Protein AF-A0A3B3I1R1-F1 (afdb_monomer_lite)

pLDDT: mean 82.97, std 21.77, range [30.5, 98.5]

Radius of gyration: 25.82 Å; chains: 1; bounding box: 56×44×79 Å

Foldseek 3Di:
DDDDDFDWDWDADPDFGWTWTWGQDDPVFRWTFTWTDHPPDGAGEGEGQGEEDEEEAHEYEYEEEYEYEYEEHYEYEYEYEYEYEYEYAYEYEYHEAYEYEYHEHYEYHYEEHEEYEYEYHYEYEYEEHYEYHYEEHEEYHYEYAYEYAYHEHYEYHYEEHEEYHYAYHYEYAYHYAYEYHHHEHEEYAAHEAYEYHHAYAYEYHHAYAEEYHHAEHYEYEAHEHEEYEAHYAEEYEAHYEEEYEAAEEYEYEYEYHYHYHYPYPYHYHYHD

Sequence (272 aa):
TNQRDFFSLIQQTHKENILFLCQRASVENKIFFSSTVLPGKLMLRHMCISGQSTQRGGLSVDEGEGVSVDEGEGVSVDEGEGVSVDEGEGLSVDEGEGVSVDEGEGVSVDEGEGVSVDEGEGVSVDEGEGVSVDEGEGVSVDEGEGVSVDEGEGVSVDEGEGVSVDEGEGVSVDEGEGVSVDEGEGVSVDEGEGVSVDEGEGVSVDEGEGVSVDEGEGVSVDEGEGVSVDEGEGVSVDEGEGVSVDEGEGVSVDEGEGVSVDEGEGSLVVCG

Structure (mmCIF, N/CA/C/O backbone):
data_AF-A0A3B3I1R1-F1
#
_entry.id   AF-A0A3B3I1R1-F1
#
loop_
_atom_site.group_PDB
_atom_site.id
_atom_site.type_symbol
_atom_site.label_atom_id
_atom_site.label_alt_id
_atom_site.label_comp_id
_atom_site.label_asym_id
_atom_site.label_entity_id
_atom_site.label_seq_id
_atom_site.pdbx_PDB_ins_code
_atom_site.Cartn_x
_atom_site.Cartn_y
_atom_site.Cartn_z
_atom_site.occupancy
_atom_site.B_iso_or_equiv
_atom_site.auth_seq_id
_atom_site.auth_comp_id
_atom_site.auth_asym_id
_atom_site.auth_atom_id
_atom_site.pdbx_PDB_model_num
ATOM 1 N N . THR A 1 1 ? -25.323 -23.683 44.760 1.00 30.50 1 THR A N 1
ATOM 2 C CA . THR A 1 1 ? -26.751 -23.754 44.373 1.00 30.50 1 THR A CA 1
ATOM 3 C C . THR A 1 1 ? -27.423 -22.415 44.629 1.00 30.50 1 THR A C 1
ATOM 5 O O . THR A 1 1 ? -27.696 -22.113 45.779 1.00 30.50 1 THR A O 1
ATOM 8 N N . ASN A 1 2 ? -27.646 -21.655 43.551 1.00 33.69 2 ASN A N 1
ATOM 9 C CA . ASN A 1 2 ? -28.531 -20.491 43.364 1.00 33.69 2 ASN A CA 1
ATOM 10 C C . ASN A 1 2 ? -28.528 -19.301 44.350 1.00 33.69 2 ASN A C 1
ATOM 12 O O . ASN A 1 2 ? -29.103 -19.377 45.428 1.00 33.69 2 ASN A O 1
ATOM 16 N N . GLN A 1 3 ? -28.007 -18.185 43.813 1.00 39.66 3 GLN A N 1
ATOM 17 C CA . GLN A 1 3 ? -28.610 -16.850 43.632 1.00 39.66 3 GLN A CA 1
ATOM 18 C C . GLN A 1 3 ? -29.201 -16.049 44.813 1.00 39.66 3 GLN A C 1
ATOM 20 O O . GLN A 1 3 ? -30.105 -16.501 45.510 1.00 39.66 3 GLN A O 1
ATOM 25 N N . ARG A 1 4 ? -28.836 -14.753 44.762 1.00 39.56 4 ARG A N 1
ATOM 26 C CA . ARG A 1 4 ? -29.369 -13.538 45.415 1.00 39.56 4 ARG A CA 1
ATOM 27 C C . ARG A 1 4 ? -28.716 -13.170 46.741 1.00 39.56 4 ARG A C 1
ATOM 29 O O . ARG A 1 4 ? -28.988 -13.806 47.743 1.00 39.56 4 ARG A O 1
ATOM 36 N N . ASP A 1 5 ? -27.933 -12.089 46.709 1.00 33.16 5 ASP A N 1
ATOM 37 C CA . ASP A 1 5 ? -28.167 -10.908 47.550 1.00 33.16 5 ASP A CA 1
ATOM 38 C C . ASP A 1 5 ? -27.409 -9.687 46.981 1.00 33.16 5 ASP A C 1
ATOM 40 O O . ASP A 1 5 ? -26.185 -9.677 46.899 1.00 33.16 5 ASP A O 1
ATOM 44 N N . PHE A 1 6 ? -28.163 -8.665 46.554 1.00 34.06 6 PHE A N 1
ATOM 45 C CA . PHE A 1 6 ? -27.690 -7.347 46.102 1.00 34.06 6 PHE A CA 1
ATOM 46 C C . PHE A 1 6 ? -27.837 -6.342 47.258 1.00 34.06 6 PHE A C 1
ATOM 48 O O . PHE A 1 6 ? -28.934 -6.209 47.800 1.00 34.06 6 PHE A O 1
ATOM 55 N N . PHE A 1 7 ? -26.788 -5.582 47.592 1.00 34.59 7 PHE A N 1
ATOM 56 C CA . PHE A 1 7 ? -26.890 -4.368 48.420 1.00 34.59 7 PHE A CA 1
ATOM 57 C C . PHE A 1 7 ? -25.905 -3.299 47.921 1.00 34.59 7 PHE A C 1
ATOM 59 O O . PHE A 1 7 ? -24.698 -3.532 47.914 1.00 34.59 7 PHE A O 1
ATOM 66 N N . SER A 1 8 ? -26.419 -2.130 47.513 1.00 35.91 8 SER A N 1
ATOM 67 C CA . SER A 1 8 ? -25.618 -0.955 47.137 1.00 35.91 8 SER A CA 1
ATOM 68 C C . SER A 1 8 ? -25.258 -0.110 48.367 1.00 35.91 8 SER A C 1
ATOM 70 O O . SER A 1 8 ? -26.018 -0.055 49.339 1.00 35.91 8 SER A O 1
A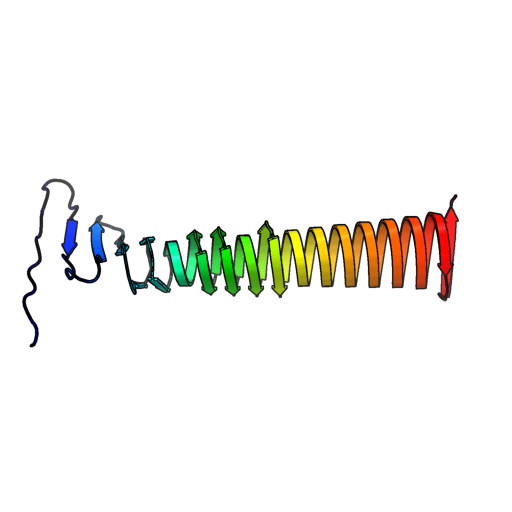TOM 72 N N . LEU A 1 9 ? -24.100 0.556 48.332 1.00 35.06 9 LEU A N 1
ATOM 73 C CA . LEU A 1 9 ? -23.687 1.535 49.338 1.00 35.06 9 LEU A CA 1
ATOM 74 C C . LEU A 1 9 ? -23.648 2.923 48.684 1.00 35.06 9 LEU A C 1
ATOM 76 O O . LEU A 1 9 ? -22.834 3.170 47.803 1.00 35.06 9 LEU A O 1
ATOM 80 N N . ILE A 1 10 ? -24.533 3.823 49.117 1.00 38.16 10 ILE A N 1
ATOM 81 C CA . ILE A 1 10 ? -24.582 5.220 48.659 1.00 38.16 10 ILE A CA 1
ATOM 82 C C . ILE A 1 10 ? -23.828 6.083 49.678 1.00 38.16 10 ILE A C 1
ATOM 84 O O . ILE A 1 10 ? -24.238 6.163 50.838 1.00 38.16 10 ILE A O 1
ATOM 88 N N . GLN A 1 11 ? -22.744 6.739 49.261 1.00 38.94 11 GLN A N 1
ATOM 89 C CA . GLN A 1 11 ? -22.076 7.798 50.030 1.00 38.94 11 GLN A CA 1
ATOM 90 C C . GLN A 1 11 ? -22.420 9.148 49.392 1.00 38.94 11 GLN A C 1
ATOM 92 O O . GLN A 1 11 ? -22.140 9.377 48.220 1.00 38.94 11 GLN A O 1
ATOM 97 N N . GLN A 1 12 ? -23.056 10.038 50.157 1.00 34.66 12 GLN A N 1
ATOM 98 C CA . GLN A 1 12 ? -23.467 11.366 49.699 1.00 34.66 12 GLN A CA 1
ATOM 99 C C . GLN A 1 12 ? -22.640 12.431 50.429 1.00 34.66 12 GLN A C 1
ATOM 101 O O . GLN A 1 12 ? -22.812 12.648 51.630 1.00 34.66 12 GLN A O 1
ATOM 106 N N . THR A 1 13 ? -21.738 13.110 49.720 1.00 37.56 13 THR A N 1
ATOM 107 C CA . THR A 1 13 ? -21.015 14.278 50.236 1.00 37.56 13 THR A CA 1
ATOM 108 C C . THR A 1 13 ? -21.816 15.546 49.936 1.00 37.56 13 THR A C 1
ATOM 110 O O . THR A 1 13 ? -22.081 15.916 48.798 1.00 37.56 13 THR A O 1
ATOM 113 N N . HIS A 1 14 ? -22.259 16.235 50.988 1.00 34.50 14 HIS A N 1
ATOM 114 C CA . HIS A 1 14 ? -23.018 17.476 50.861 1.00 34.50 14 HIS A CA 1
ATOM 115 C C . HIS A 1 14 ? -22.088 18.661 50.565 1.00 34.50 14 HIS A C 1
ATOM 117 O O . HIS A 1 14 ? -21.533 19.225 51.511 1.00 34.50 14 HIS A O 1
ATOM 123 N N . LYS A 1 15 ? -21.987 19.092 49.298 1.00 34.00 15 LYS A N 1
ATOM 124 C CA . LYS A 1 15 ? -22.104 20.527 48.936 1.00 34.00 15 LYS A CA 1
ATOM 125 C C . LYS A 1 15 ? -22.108 20.859 47.450 1.00 34.00 15 LYS A C 1
ATOM 127 O O . LYS A 1 15 ? -22.631 21.908 47.106 1.00 34.00 15 LYS A O 1
ATOM 132 N N . GLU A 1 16 ? -21.667 19.966 46.592 1.00 37.34 16 GLU A N 1
ATOM 133 C CA . GLU A 1 16 ? -21.945 19.980 45.157 1.00 37.34 16 GLU A CA 1
ATOM 134 C C . GLU A 1 16 ? -22.296 18.525 44.854 1.00 37.34 16 GLU A C 1
ATOM 136 O O . GLU A 1 16 ? -21.636 17.635 45.382 1.00 37.34 16 GLU A O 1
ATOM 141 N N . ASN A 1 17 ? -23.439 18.279 44.209 1.00 37.97 17 ASN A N 1
ATOM 142 C CA . ASN A 1 17 ? -24.093 16.965 44.131 1.00 37.97 17 ASN A CA 1
ATOM 143 C C . ASN A 1 17 ? -23.266 15.949 43.323 1.00 37.97 17 ASN A C 1
ATOM 145 O O . ASN A 1 17 ? -23.667 15.588 42.227 1.00 37.97 17 ASN A O 1
ATOM 149 N N . ILE A 1 18 ? -22.146 15.482 43.865 1.00 41.44 18 ILE A N 1
ATOM 150 C CA . ILE A 1 18 ? -21.357 14.387 43.318 1.00 41.44 18 ILE A CA 1
ATOM 151 C C . ILE A 1 18 ? -21.780 13.130 44.078 1.00 41.44 18 ILE A C 1
ATOM 153 O O . ILE A 1 18 ? -21.457 12.952 45.254 1.00 41.44 18 ILE A O 1
ATOM 157 N N . LEU A 1 19 ? -22.587 12.291 43.428 1.00 39.16 19 LEU A N 1
ATOM 158 C CA . LEU A 1 19 ? -22.918 10.957 43.924 1.00 39.16 19 LEU A CA 1
ATOM 159 C C . LEU A 1 19 ? -21.889 9.971 43.373 1.00 39.16 19 LEU A C 1
ATOM 161 O O . LEU A 1 19 ? -21.814 9.809 42.159 1.00 39.16 19 LEU A O 1
ATOM 165 N N . PHE A 1 20 ? -21.157 9.301 44.265 1.00 41.25 20 PHE A N 1
ATOM 166 C CA . PHE A 1 20 ? -20.398 8.097 43.934 1.00 41.25 20 PHE A CA 1
ATOM 167 C C . PHE A 1 20 ? -21.279 6.880 44.225 1.00 41.25 20 PHE A C 1
ATOM 169 O O . PHE A 1 20 ? -21.625 6.608 45.382 1.00 41.25 20 PHE A O 1
ATOM 176 N N . LEU A 1 21 ? -21.668 6.159 43.176 1.00 40.88 21 LEU A N 1
ATOM 177 C CA . LEU A 1 21 ? -22.260 4.828 43.288 1.00 40.88 21 LEU A CA 1
ATOM 178 C C . LEU A 1 21 ? -21.151 3.821 43.004 1.00 40.88 21 LEU A C 1
ATOM 180 O O . LEU A 1 21 ? -20.692 3.717 41.875 1.00 40.88 21 LEU A O 1
ATOM 184 N N . CYS A 1 22 ? -20.721 3.101 44.038 1.00 39.03 22 CYS A N 1
ATOM 185 C CA . CYS A 1 22 ? -19.794 1.987 43.888 1.00 39.03 22 CYS A CA 1
ATOM 186 C C . CYS A 1 22 ? -20.600 0.692 44.023 1.00 39.03 22 CYS A C 1
ATOM 188 O O . CYS A 1 22 ? -21.115 0.372 45.104 1.00 39.03 22 CYS A O 1
ATOM 190 N N . GLN A 1 23 ? -20.792 -0.013 42.909 1.00 40.50 23 GLN A N 1
ATOM 191 C CA . GLN A 1 23 ? -21.510 -1.283 42.881 1.00 40.50 23 GLN A CA 1
ATOM 192 C C . GLN A 1 23 ? -20.477 -2.404 43.026 1.00 40.50 23 GLN A C 1
ATOM 194 O O . GLN A 1 23 ? -19.595 -2.567 42.195 1.00 40.50 23 GLN A O 1
ATOM 199 N N . ARG A 1 24 ? -20.536 -3.145 44.137 1.00 34.88 24 ARG A N 1
ATOM 200 C CA . ARG A 1 24 ? -19.582 -4.222 44.428 1.00 34.88 24 ARG A CA 1
ATOM 201 C C . ARG A 1 24 ? -19.956 -5.464 43.610 1.00 34.88 24 ARG A C 1
ATOM 203 O O . ARG A 1 24 ? -20.993 -6.062 43.902 1.00 34.88 24 ARG A O 1
ATOM 210 N N . ALA A 1 25 ? -19.142 -5.836 42.623 1.00 40.41 25 ALA A N 1
ATOM 211 C CA . ALA A 1 25 ? -19.323 -7.057 41.837 1.00 40.41 25 ALA A CA 1
ATOM 212 C C . ALA A 1 25 ? -18.588 -8.271 42.448 1.00 40.41 25 ALA A C 1
ATOM 214 O O . ALA A 1 25 ? -17.913 -8.171 43.475 1.00 40.41 25 ALA A O 1
ATOM 215 N N . SER A 1 26 ? -18.858 -9.437 41.857 1.00 36.38 26 SER A N 1
ATOM 216 C CA . SER A 1 26 ? -18.581 -10.799 42.330 1.00 36.38 26 SER A CA 1
ATOM 217 C C . SER A 1 26 ? -17.114 -11.058 42.709 1.00 36.38 26 SER A C 1
ATOM 219 O O . SER A 1 26 ? -16.200 -10.491 42.138 1.00 36.38 26 SER A O 1
ATOM 221 N N . VAL A 1 27 ? -16.869 -11.975 43.652 1.00 35.81 27 VAL A N 1
ATOM 222 C CA . VAL A 1 27 ? -15.513 -12.356 44.116 1.00 35.81 27 VAL A CA 1
ATOM 223 C C . VAL A 1 27 ? -14.727 -13.156 43.054 1.00 35.81 27 VAL A C 1
ATOM 225 O O . VAL A 1 27 ? -13.555 -13.446 43.265 1.00 35.81 27 VAL A O 1
ATOM 228 N N . GLU A 1 28 ? -15.352 -13.498 41.923 1.00 40.00 28 GLU A N 1
ATOM 229 C CA . GLU A 1 28 ? -14.730 -14.282 40.843 1.00 40.00 28 GLU A CA 1
ATOM 230 C C . GLU A 1 28 ? -14.266 -13.433 39.643 1.00 40.00 28 GLU A C 1
ATOM 232 O O . GLU A 1 28 ? -13.233 -13.772 39.085 1.00 40.00 28 GLU A O 1
ATOM 237 N N . ASN A 1 29 ? -14.909 -12.293 39.342 1.00 43.00 29 ASN A N 1
ATOM 238 C CA . ASN A 1 29 ? -14.492 -11.341 38.297 1.00 43.00 29 ASN A CA 1
ATOM 239 C C . ASN A 1 29 ? -14.449 -9.944 38.929 1.00 43.00 29 ASN A C 1
ATOM 241 O O . ASN A 1 29 ? -15.468 -9.474 39.452 1.00 43.00 29 ASN A O 1
ATOM 245 N N . LYS A 1 30 ? -13.278 -9.304 38.966 1.00 44.31 30 LYS A N 1
ATOM 246 C CA . LYS A 1 30 ? -13.041 -8.056 39.712 1.00 44.31 30 LYS A CA 1
ATOM 247 C C . LYS A 1 30 ? -13.559 -6.836 38.934 1.00 44.31 30 LYS A C 1
ATOM 249 O O . LYS A 1 30 ? -12.797 -5.944 38.596 1.00 44.31 30 LYS A O 1
ATOM 254 N N . ILE A 1 31 ? -14.863 -6.769 38.692 1.00 44.62 31 ILE A N 1
ATOM 255 C CA . ILE A 1 31 ? -15.488 -5.645 37.979 1.00 44.62 31 ILE A CA 1
ATOM 256 C C . ILE A 1 31 ? -15.812 -4.518 38.983 1.00 44.62 31 ILE A C 1
ATOM 258 O O . ILE A 1 31 ? -16.540 -4.749 39.961 1.00 44.62 31 ILE A O 1
ATOM 262 N N . PHE A 1 32 ? -15.283 -3.303 38.785 1.00 45.28 32 PHE A N 1
ATOM 263 C CA . PHE A 1 32 ? -15.497 -2.156 39.679 1.00 45.28 32 PHE A CA 1
ATOM 264 C C . PHE A 1 32 ? -16.208 -0.991 38.971 1.00 45.28 32 PHE A C 1
ATOM 266 O O . PHE A 1 32 ? -15.617 -0.177 38.285 1.00 45.28 32 PHE A O 1
ATOM 273 N N . PHE A 1 33 ? -17.499 -0.820 39.243 1.00 45.50 33 PHE A N 1
ATOM 274 C CA . PHE A 1 33 ? -18.286 0.290 38.696 1.00 45.50 33 PHE A CA 1
ATOM 275 C C . PHE A 1 33 ? -18.091 1.565 39.543 1.00 45.50 33 PHE A C 1
ATOM 277 O O . PHE A 1 33 ? -18.357 1.528 40.754 1.00 45.50 33 PHE A O 1
ATOM 284 N N . SER A 1 34 ? -17.692 2.699 38.942 1.00 42.16 34 SER A N 1
ATOM 285 C CA . SER A 1 34 ? -17.588 4.003 39.628 1.00 42.16 34 SER A CA 1
ATOM 286 C C . SER A 1 34 ? -18.192 5.165 38.820 1.00 42.16 34 SER A C 1
ATOM 288 O O . SER A 1 34 ? -17.492 5.924 38.159 1.00 42.16 34 SER A O 1
ATOM 290 N N . SER A 1 35 ? -19.497 5.415 38.964 1.00 42.66 35 SER A N 1
ATOM 291 C CA . SER A 1 35 ? -20.151 6.561 38.307 1.00 42.66 35 SER A CA 1
ATOM 292 C C . SER A 1 35 ? -19.976 7.872 39.093 1.00 42.66 35 SER A C 1
ATOM 294 O O . SER A 1 35 ? -20.256 7.890 40.299 1.00 42.66 35 SER A O 1
ATOM 296 N N .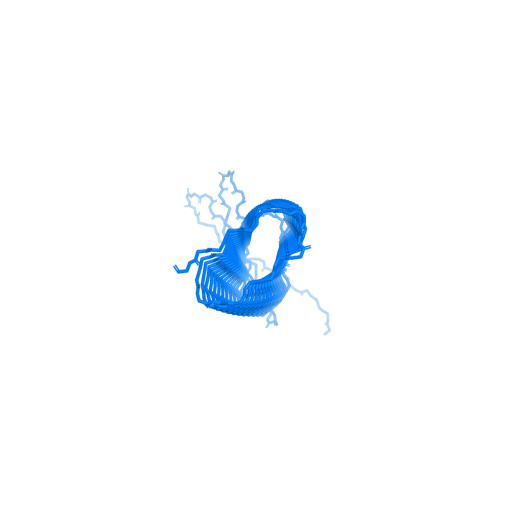 THR A 1 36 ? -19.644 8.980 38.415 1.00 40.69 36 THR A N 1
ATOM 297 C CA . THR A 1 36 ? -19.599 10.337 38.997 1.00 40.69 36 THR A CA 1
ATOM 298 C C . THR A 1 36 ? -20.656 11.229 38.336 1.00 40.69 36 THR A C 1
ATOM 300 O O . THR A 1 36 ? -20.512 11.638 37.191 1.00 40.69 36 THR A O 1
ATOM 303 N N . VAL A 1 37 ? -21.738 11.567 39.045 1.00 40.41 37 VAL A N 1
ATOM 304 C CA . VAL A 1 37 ? -22.807 12.418 38.477 1.00 40.41 37 VAL A CA 1
ATOM 305 C C . VAL A 1 37 ? -22.473 13.903 38.673 1.00 40.41 37 VAL A C 1
ATOM 307 O O . VAL A 1 37 ? -22.524 14.389 39.801 1.00 40.41 37 VAL A O 1
ATOM 310 N N . LEU A 1 38 ? -22.182 14.643 37.595 1.00 37.81 38 LEU A N 1
ATOM 311 C CA . LEU A 1 38 ? -22.163 16.115 37.584 1.00 37.81 38 LEU A CA 1
ATOM 312 C C . LEU A 1 38 ? -23.498 16.651 37.023 1.00 37.81 38 LEU A C 1
ATOM 314 O O . LEU A 1 38 ? -24.044 16.088 36.073 1.00 37.81 38 LEU A O 1
ATOM 318 N N . PRO A 1 39 ? -24.075 17.737 37.573 1.00 33.75 39 PRO A N 1
ATOM 319 C CA . PRO A 1 39 ? -25.319 18.296 37.049 1.00 33.75 39 PRO A CA 1
ATOM 320 C C . PRO A 1 39 ? -25.080 18.975 35.688 1.00 33.75 39 PRO A C 1
ATOM 322 O O . PRO A 1 39 ? -24.650 20.123 35.639 1.00 33.75 39 PRO A O 1
ATOM 325 N N . GLY A 1 40 ? -25.383 18.270 34.592 1.00 36.62 40 GLY A N 1
ATOM 326 C CA . GLY A 1 40 ? -25.368 18.804 33.219 1.00 36.62 40 GLY A CA 1
ATOM 327 C C . GLY A 1 40 ? -24.674 17.926 32.170 1.00 36.62 40 GLY A C 1
ATOM 328 O O . GLY A 1 40 ? -24.910 18.133 30.987 1.00 36.62 40 GLY A O 1
ATOM 329 N N . LYS A 1 41 ? -23.883 16.933 32.588 1.00 40.50 41 LYS A N 1
ATOM 330 C CA . LYS A 1 41 ? -23.299 15.880 31.743 1.00 40.50 41 LYS A CA 1
ATOM 331 C C . LYS A 1 41 ? -23.254 14.611 32.595 1.00 40.50 41 LYS A C 1
ATOM 333 O O . LYS A 1 41 ? -22.653 14.622 33.670 1.00 40.50 41 LYS A O 1
ATOM 338 N N . LEU A 1 42 ? -23.954 13.559 32.177 1.00 37.78 42 LEU A N 1
ATOM 339 C CA . LEU A 1 42 ? -23.762 12.239 32.771 1.00 37.78 42 LEU A CA 1
ATOM 340 C C . LEU A 1 42 ? -22.416 11.748 32.220 1.00 37.78 42 LEU A C 1
ATOM 342 O O . LEU A 1 42 ? -22.343 11.442 31.042 1.00 37.78 42 LEU A O 1
ATOM 346 N N . MET A 1 43 ? -21.352 11.762 33.025 1.00 43.06 43 MET A N 1
ATOM 347 C CA . MET A 1 43 ? -20.151 10.986 32.706 1.00 43.06 43 MET A CA 1
ATOM 348 C C . MET A 1 43 ? -20.253 9.689 33.498 1.00 43.06 43 MET A C 1
ATOM 350 O O . MET A 1 43 ? -20.099 9.673 34.725 1.00 43.06 43 MET A O 1
ATOM 354 N N . LEU A 1 44 ? -20.624 8.619 32.805 1.00 43.22 44 LEU A N 1
ATOM 355 C CA . LEU A 1 44 ? -20.359 7.274 33.289 1.00 43.22 44 LEU A CA 1
ATOM 356 C C . LEU A 1 44 ? -18.850 7.070 33.125 1.00 43.22 44 LEU A C 1
ATOM 358 O O . LEU A 1 44 ? -18.303 7.452 32.104 1.00 43.22 44 LEU A O 1
ATOM 362 N N . ARG A 1 45 ? -18.188 6.619 34.191 1.00 44.47 45 ARG A N 1
ATOM 363 C CA . ARG A 1 45 ? -16.841 6.053 34.133 1.00 44.47 45 ARG A CA 1
ATOM 364 C C . ARG A 1 45 ? -17.008 4.600 34.543 1.00 44.47 45 ARG A C 1
ATOM 366 O O . ARG A 1 45 ? -17.429 4.341 35.681 1.00 44.47 45 ARG A O 1
ATOM 373 N N . HIS A 1 46 ? -16.776 3.683 33.624 1.00 51.19 46 HIS A N 1
ATOM 374 C CA . HIS A 1 46 ? -16.475 2.304 33.982 1.00 51.19 46 HIS A CA 1
ATOM 375 C C . HIS A 1 46 ? -14.978 2.147 34.203 1.00 51.19 46 HIS A C 1
ATOM 377 O O . HIS A 1 46 ? -14.207 3.032 33.863 1.00 51.19 46 HIS A O 1
ATOM 383 N N . MET A 1 47 ? -14.635 1.096 34.935 1.00 47.00 47 MET A N 1
ATOM 384 C CA . MET A 1 47 ? -13.270 0.647 35.170 1.00 47.00 47 MET A CA 1
ATOM 385 C C . MET A 1 47 ? -13.387 -0.850 35.464 1.00 47.00 47 MET A C 1
ATOM 387 O O . MET A 1 47 ? -13.563 -1.254 36.628 1.00 47.00 47 MET A O 1
ATOM 391 N N . CYS A 1 48 ? -13.471 -1.690 34.432 1.00 53.00 48 CYS A N 1
ATOM 392 C CA . CYS A 1 48 ? -13.457 -3.139 34.630 1.00 53.00 48 CYS A CA 1
ATOM 393 C C . CYS A 1 48 ? -11.999 -3.600 34.736 1.00 53.00 48 CYS A C 1
ATOM 395 O O . CYS A 1 48 ? -11.160 -3.161 33.980 1.00 53.00 48 CYS A O 1
ATOM 397 N N . ILE A 1 49 ? -11.683 -4.448 35.726 1.00 50.28 49 ILE A N 1
ATOM 398 C CA . ILE A 1 49 ? -10.308 -4.939 35.986 1.00 50.28 49 ILE A CA 1
ATOM 399 C C . ILE A 1 49 ? -10.219 -6.455 35.686 1.00 50.28 49 ILE A C 1
ATOM 401 O O . ILE A 1 49 ? -9.484 -7.187 36.352 1.00 50.28 49 ILE A O 1
ATOM 405 N N . SER A 1 50 ? -11.158 -6.992 34.888 1.00 45.53 50 SER A N 1
ATOM 406 C CA . SER A 1 50 ? -11.218 -8.375 34.344 1.00 45.53 50 SER A CA 1
ATOM 407 C C . SER A 1 50 ? -12.639 -8.752 33.879 1.00 45.53 50 SER A C 1
ATOM 409 O O . SER A 1 50 ? -13.535 -8.975 34.713 1.00 45.53 50 SER A O 1
ATOM 411 N N . GLY A 1 51 ? -12.793 -8.935 32.560 1.00 53.47 51 GLY A N 1
ATOM 412 C CA . GLY A 1 51 ? -13.929 -9.567 31.866 1.00 53.47 51 GLY A CA 1
ATOM 413 C C . GLY A 1 51 ? -14.977 -8.631 31.229 1.00 53.47 51 GLY A C 1
ATOM 414 O O . GLY A 1 51 ? -15.156 -7.517 31.696 1.00 53.47 51 GLY A O 1
ATOM 415 N N . GLN A 1 52 ? -15.719 -9.180 30.246 1.00 56.38 52 GLN A N 1
ATOM 416 C CA . GLN A 1 52 ? -16.772 -8.571 29.395 1.00 56.38 52 GLN A CA 1
ATOM 417 C C . GLN A 1 52 ? -17.465 -7.310 29.941 1.00 56.38 52 GLN A C 1
ATOM 419 O O . GLN A 1 52 ? -18.346 -7.411 30.811 1.00 56.38 52 GLN A O 1
ATOM 424 N N . SER A 1 53 ? -17.117 -6.156 29.370 1.00 63.06 53 SER A N 1
ATOM 425 C CA . SER A 1 53 ? -17.822 -4.877 29.489 1.00 63.06 53 SER A CA 1
ATOM 426 C C . SER A 1 53 ? -18.664 -4.611 28.228 1.00 63.06 53 SER A C 1
ATOM 428 O O . SER A 1 53 ? -18.469 -5.215 27.180 1.00 63.06 53 SER A O 1
ATOM 430 N N . THR A 1 54 ? -19.724 -3.811 28.373 1.00 63.66 54 THR A N 1
ATOM 431 C CA . THR A 1 54 ? -20.465 -3.256 27.229 1.00 63.66 54 THR A CA 1
ATOM 432 C C . THR A 1 54 ? -20.998 -1.892 27.633 1.00 63.66 54 THR A C 1
ATOM 434 O O . THR A 1 54 ? -21.765 -1.823 28.614 1.00 63.66 54 THR A O 1
ATOM 437 N N . GLN A 1 55 ? -20.631 -0.814 26.941 1.00 67.00 55 GLN A N 1
ATOM 438 C CA . GLN A 1 55 ? -21.085 0.539 27.294 1.00 67.00 55 GLN A CA 1
ATOM 439 C C . GLN A 1 55 ? -21.766 1.255 26.135 1.00 67.00 55 GLN A C 1
ATOM 441 O O . GLN A 1 55 ? -21.817 0.772 25.016 1.00 67.00 55 GLN A O 1
ATOM 446 N N . ARG A 1 56 ? -22.449 2.358 26.468 1.00 63.16 56 ARG A N 1
ATOM 447 C CA . ARG A 1 56 ? -23.194 3.170 25.504 1.00 63.16 56 ARG A CA 1
ATOM 448 C C . ARG A 1 56 ? -22.881 4.645 25.694 1.00 63.16 56 ARG A C 1
ATOM 450 O O . ARG A 1 56 ? -23.577 5.303 26.480 1.00 63.16 56 ARG A O 1
ATOM 457 N N . GLY A 1 57 ? -21.857 5.109 24.987 1.00 64.25 57 GLY A N 1
ATOM 458 C CA . GLY A 1 57 ? -21.344 6.474 24.938 1.00 64.25 57 GLY A CA 1
ATOM 459 C C . GLY A 1 57 ? -20.752 7.015 26.246 1.00 64.25 57 GLY A C 1
ATOM 460 O O . GLY A 1 57 ? -21.147 6.645 27.360 1.00 64.25 57 GLY A O 1
ATOM 461 N N . GLY A 1 58 ? -19.850 7.990 26.126 1.00 79.88 58 GLY A N 1
ATOM 462 C CA . GLY A 1 58 ? -19.207 8.658 27.260 1.00 79.88 58 GLY A CA 1
ATOM 463 C C . GLY A 1 58 ? -17.707 8.398 27.363 1.00 79.88 58 GLY A C 1
ATOM 464 O O . GLY A 1 58 ? -17.013 8.619 26.394 1.00 79.88 58 GLY A O 1
ATOM 465 N N . LEU A 1 59 ? -17.211 8.086 28.566 1.00 79.81 59 LEU A N 1
ATOM 466 C CA . LEU A 1 59 ? -15.810 7.712 28.796 1.00 79.81 59 LEU A CA 1
ATOM 467 C C . LEU A 1 59 ? -15.784 6.299 29.384 1.00 79.81 59 LEU A C 1
ATOM 469 O O . LEU A 1 59 ? -16.199 6.122 30.542 1.00 79.81 59 LEU A O 1
ATOM 473 N N . SER A 1 60 ? -15.300 5.342 28.616 1.00 80.81 60 SER A N 1
ATOM 474 C CA . SER A 1 60 ? -14.989 3.980 29.035 1.00 80.81 60 SER A CA 1
ATOM 475 C C . SER A 1 60 ? -13.488 3.839 29.280 1.00 80.81 60 SER A C 1
ATOM 477 O O . SER A 1 60 ? -12.696 4.634 28.793 1.00 80.81 60 SER A O 1
ATOM 479 N N . VAL A 1 61 ? -13.143 2.944 30.206 1.00 81.12 61 VAL A N 1
ATOM 480 C CA . VAL A 1 61 ? -11.767 2.529 30.484 1.00 81.12 61 VAL A CA 1
ATOM 481 C C . VAL A 1 61 ? -11.861 1.089 30.974 1.00 81.12 61 VAL A C 1
ATOM 483 O O . VAL A 1 61 ? -12.502 0.880 32.017 1.00 81.12 61 VAL A O 1
ATOM 486 N N . ASP A 1 62 ? -11.262 0.122 30.292 1.00 81.81 62 ASP A N 1
ATOM 487 C CA . ASP A 1 62 ? -11.129 -1.246 30.788 1.00 81.81 62 ASP A CA 1
ATOM 488 C C . ASP A 1 62 ? -9.651 -1.671 30.882 1.00 81.81 62 ASP A C 1
ATOM 490 O O . ASP A 1 62 ? -8.798 -1.245 30.126 1.00 81.81 62 ASP A O 1
ATOM 494 N N . GLU A 1 63 ? -9.315 -2.440 31.924 1.00 79.38 63 GLU A N 1
ATOM 495 C CA . GLU A 1 63 ? -7.938 -2.861 32.217 1.00 79.38 63 GLU A CA 1
ATOM 496 C C . GLU A 1 63 ? -7.864 -4.387 32.444 1.00 79.38 63 GLU A C 1
ATOM 498 O O . GLU A 1 63 ? -8.610 -4.976 33.249 1.00 79.38 63 GLU A O 1
ATOM 503 N N . GLY A 1 64 ? -6.858 -5.023 31.850 1.00 77.19 64 GLY A N 1
ATOM 504 C CA . GLY A 1 64 ? -6.459 -6.413 32.043 1.00 77.19 64 GLY A CA 1
ATOM 505 C C . GLY A 1 64 ? -7.087 -7.398 31.057 1.00 77.19 64 GLY A C 1
ATOM 506 O O . GLY A 1 64 ? -7.655 -7.029 30.047 1.00 77.19 64 GLY A O 1
ATOM 507 N N . GLU A 1 65 ? -6.987 -8.692 31.373 1.00 78.56 65 GLU A N 1
ATOM 508 C CA . GLU A 1 65 ? -7.394 -9.740 30.430 1.00 78.56 65 GLU A CA 1
ATOM 509 C C . GLU A 1 65 ? -8.912 -9.759 30.163 1.00 78.56 65 GLU A C 1
ATOM 511 O O . GLU A 1 65 ? -9.718 -9.887 31.110 1.00 78.56 65 GLU A O 1
ATOM 516 N N . GLY A 1 66 ? -9.332 -9.730 28.894 1.00 81.88 66 GLY A N 1
ATOM 517 C CA . GLY A 1 66 ? -10.761 -9.775 28.601 1.00 81.88 66 GLY A CA 1
ATOM 518 C C . GLY A 1 66 ? -11.214 -9.530 27.170 1.00 81.88 66 GLY A C 1
ATOM 519 O O . GLY A 1 66 ? -10.484 -9.714 26.212 1.00 81.88 66 GLY A O 1
ATOM 520 N N . VAL A 1 67 ? -12.509 -9.227 27.082 1.00 82.75 67 VAL A N 1
ATOM 521 C CA . VAL A 1 67 ? -13.140 -8.674 25.887 1.00 82.75 67 VAL A CA 1
ATOM 522 C C . VAL A 1 67 ? -13.861 -7.413 26.343 1.00 82.75 67 VAL A C 1
ATOM 524 O O . VAL A 1 67 ? -14.607 -7.506 27.327 1.00 82.75 67 VAL A O 1
ATOM 527 N N . SER A 1 68 ? -13.658 -6.295 25.678 1.00 83.75 68 SER A N 1
ATOM 528 C CA . SER A 1 68 ? -14.347 -5.017 25.874 1.00 83.75 68 SER A CA 1
ATOM 529 C C . SER A 1 68 ? -15.159 -4.698 24.623 1.00 83.75 68 SER A C 1
ATOM 531 O O . SER A 1 68 ? -14.913 -5.257 23.559 1.00 83.75 68 SER A O 1
ATOM 533 N N . VAL A 1 69 ? -16.253 -3.959 24.806 1.00 85.94 69 VAL A N 1
ATOM 534 C CA . VAL A 1 69 ? -17.107 -3.517 23.696 1.00 85.94 69 VAL A CA 1
ATOM 535 C C . VAL A 1 69 ? -17.706 -2.166 24.066 1.00 85.94 69 VAL A C 1
ATOM 537 O O . VAL A 1 69 ? -18.533 -2.118 24.990 1.00 85.94 69 VAL A O 1
ATOM 540 N N . ASP A 1 70 ? -17.402 -1.091 23.356 1.00 85.81 70 ASP A N 1
ATOM 541 C CA . ASP A 1 70 ? -18.089 0.185 23.540 1.00 85.81 70 ASP A CA 1
ATOM 542 C C . ASP A 1 70 ? -18.898 0.594 22.305 1.00 85.81 70 ASP A C 1
ATOM 544 O O . ASP A 1 70 ? -18.499 0.434 21.168 1.00 85.81 70 ASP A O 1
ATOM 548 N N . GLU A 1 71 ? -20.127 1.077 22.532 1.00 84.62 71 GLU A N 1
ATOM 549 C CA . GLU A 1 71 ? -21.020 1.524 21.455 1.00 84.62 71 GLU A CA 1
ATOM 550 C C . GLU A 1 71 ? -21.350 3.027 21.603 1.00 84.62 71 GLU A C 1
ATOM 552 O O . GLU A 1 71 ? -21.798 3.490 22.662 1.00 84.62 71 GLU A O 1
ATOM 557 N N . GLY A 1 72 ? -21.320 3.782 20.510 1.00 82.69 72 GLY A N 1
ATOM 558 C CA . GLY A 1 72 ? -21.831 5.147 20.370 1.00 82.69 72 GLY A CA 1
ATOM 559 C C . GLY A 1 72 ? -20.821 6.259 20.663 1.00 82.69 72 GLY A C 1
ATOM 560 O O . GLY A 1 72 ? -19.631 6.036 20.759 1.00 82.69 72 GLY A O 1
ATOM 561 N N . GLU A 1 73 ? -21.314 7.495 20.812 1.00 83.56 73 GLU A N 1
ATOM 562 C CA . GLU A 1 73 ? -20.439 8.676 20.904 1.00 83.56 73 GLU A CA 1
ATOM 563 C C . GLU A 1 73 ? -19.580 8.697 22.188 1.00 83.56 73 GLU A C 1
ATOM 565 O O . GLU A 1 73 ? -20.137 8.776 23.302 1.00 83.56 73 GLU A O 1
ATOM 570 N N . GLY A 1 74 ? -18.247 8.710 22.084 1.00 85.56 74 GLY A N 1
ATOM 571 C CA . GLY A 1 74 ? -17.418 8.571 23.283 1.00 85.56 74 GLY A CA 1
ATOM 572 C C . GLY A 1 74 ? -15.902 8.661 23.144 1.00 85.56 74 GLY A C 1
ATOM 573 O O . GLY A 1 74 ? -15.364 9.110 22.143 1.00 85.56 74 GLY A O 1
ATOM 574 N N . VAL A 1 75 ? -15.254 8.335 24.260 1.00 87.12 75 VAL A N 1
ATOM 575 C CA . VAL A 1 75 ? -13.837 8.000 24.355 1.00 87.12 75 VAL A CA 1
ATOM 576 C C . VAL A 1 75 ? -13.744 6.653 25.066 1.00 87.12 75 VAL A C 1
ATOM 578 O O . VAL A 1 75 ? -14.271 6.551 26.183 1.00 87.12 75 VAL A O 1
ATOM 581 N N . SER A 1 76 ? -13.087 5.686 24.457 1.00 86.56 76 SER A N 1
ATOM 582 C CA . SER A 1 76 ? -12.759 4.361 24.988 1.00 86.56 76 SER A CA 1
ATOM 583 C C . SER A 1 76 ? -11.254 4.247 25.187 1.00 86.56 76 SER 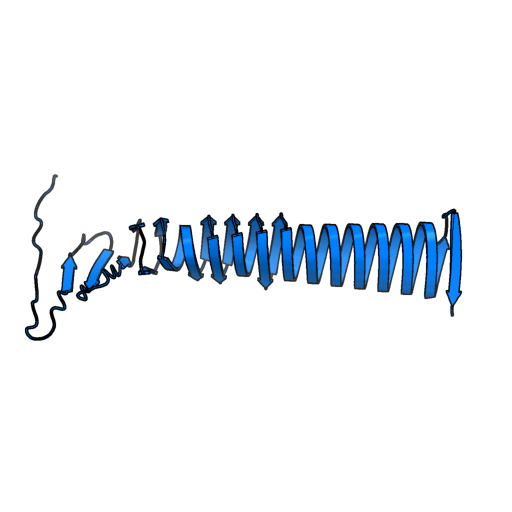A C 1
ATOM 585 O O . SER A 1 76 ? -10.489 5.026 24.623 1.00 86.56 76 SER A O 1
ATOM 587 N N . VAL A 1 77 ? -10.861 3.417 26.153 1.00 88.56 77 VAL A N 1
ATOM 588 C CA . VAL A 1 77 ? -9.455 3.148 26.473 1.00 88.56 77 VAL A CA 1
ATOM 589 C C . VAL A 1 77 ? -9.372 1.733 27.034 1.00 88.56 77 VAL A C 1
ATOM 591 O O . VAL A 1 77 ? -9.811 1.535 28.177 1.00 88.56 77 VAL A O 1
ATOM 594 N N . ASP A 1 78 ? -8.797 0.785 26.307 1.00 87.88 78 ASP A N 1
ATOM 595 C CA . ASP A 1 78 ? -8.608 -0.577 26.797 1.00 87.88 78 ASP A CA 1
ATOM 596 C C . ASP A 1 78 ? -7.125 -0.929 26.939 1.00 87.88 78 ASP A C 1
ATOM 598 O O . ASP A 1 78 ? -6.362 -0.945 25.991 1.00 87.88 78 ASP A O 1
ATOM 602 N N . GLU A 1 79 ? -6.689 -1.243 28.161 1.00 87.81 79 GLU A N 1
ATOM 603 C CA . GLU A 1 79 ? -5.297 -1.623 28.436 1.00 87.81 79 GLU A CA 1
ATOM 604 C C . GLU A 1 79 ? -5.216 -3.114 28.812 1.00 87.81 79 GLU A C 1
ATOM 606 O O . GLU A 1 79 ? -5.723 -3.514 29.869 1.00 87.81 79 GLU A O 1
ATOM 611 N N . GLY A 1 80 ? -4.517 -3.965 28.058 1.00 85.44 80 GLY A N 1
ATOM 612 C CA . GLY A 1 80 ? -4.197 -5.332 28.486 1.00 85.44 80 GLY A CA 1
ATOM 613 C C . GLY A 1 80 ? -4.141 -6.389 27.387 1.00 85.44 80 GLY A C 1
ATOM 614 O O . GLY A 1 80 ? -3.895 -6.107 26.230 1.00 85.44 80 GLY A O 1
ATOM 615 N N . GLU A 1 81 ? -4.323 -7.654 27.783 1.00 86.31 81 GLU A N 1
ATOM 616 C CA . GLU A 1 81 ? -4.365 -8.769 26.829 1.00 86.31 81 GLU A CA 1
ATOM 617 C C . GLU A 1 81 ? -5.824 -9.084 26.463 1.00 86.31 81 GLU A C 1
ATOM 619 O O . GLU A 1 81 ? -6.602 -9.486 27.343 1.00 86.31 81 GLU A O 1
ATOM 624 N N . GLY A 1 82 ? -6.254 -8.961 25.210 1.00 88.06 82 GLY A N 1
ATOM 625 C CA . GLY A 1 82 ? -7.690 -9.091 24.967 1.00 88.06 82 GLY A CA 1
ATOM 626 C C . GLY A 1 82 ? -8.208 -8.898 23.558 1.00 88.06 82 GLY A C 1
ATOM 627 O O . GLY A 1 82 ? -7.492 -9.058 22.580 1.00 88.06 82 GLY A O 1
ATOM 628 N N . VAL A 1 83 ? -9.522 -8.672 23.504 1.00 90.50 83 VAL A N 1
ATOM 629 C CA . VAL A 1 83 ? -10.215 -8.196 22.308 1.00 90.50 83 VAL A CA 1
ATOM 630 C C . VAL A 1 83 ? -11.025 -6.960 22.678 1.00 90.50 83 VAL A C 1
ATOM 632 O O . VAL A 1 83 ? -11.930 -7.083 23.507 1.00 90.50 83 VAL A O 1
ATOM 635 N N . SER A 1 84 ? -10.731 -5.826 22.080 1.00 89.94 84 SER A N 1
ATOM 636 C CA . SER A 1 84 ? -11.489 -4.576 22.170 1.00 89.94 84 SER A CA 1
ATOM 637 C C . SER A 1 84 ? -12.313 -4.398 20.896 1.00 89.94 84 SER A C 1
ATOM 639 O O . SER A 1 84 ? -12.012 -4.997 19.864 1.00 89.94 84 SER A O 1
ATOM 641 N N . VAL A 1 85 ? -13.462 -3.733 21.021 1.00 92.31 85 VAL A N 1
ATOM 642 C CA . VAL A 1 85 ? -14.357 -3.451 19.891 1.00 92.31 85 VAL A CA 1
ATOM 643 C C . VAL A 1 85 ? -15.087 -2.143 20.171 1.00 92.31 85 VAL A C 1
ATOM 645 O O . VAL A 1 85 ? -15.999 -2.146 21.013 1.00 92.31 85 VAL A O 1
ATOM 648 N N . ASP A 1 86 ? -14.776 -1.075 19.446 1.00 91.62 86 ASP A N 1
ATOM 649 C CA . ASP A 1 86 ? -15.451 0.210 19.604 1.00 91.62 86 ASP A CA 1
ATOM 650 C C . ASP A 1 86 ? -16.250 0.604 18.360 1.00 91.62 86 ASP A C 1
ATOM 652 O O . ASP A 1 86 ? -15.734 0.956 17.314 1.00 91.62 86 ASP A O 1
ATOM 656 N N . GLU A 1 87 ? -17.578 0.597 18.483 1.00 91.56 87 GLU A N 1
ATOM 657 C CA . GLU A 1 87 ? -18.486 0.985 17.401 1.00 91.56 87 GLU A CA 1
ATOM 658 C C . GLU A 1 87 ? -19.050 2.392 17.664 1.00 91.56 87 GLU A C 1
ATOM 660 O O . GLU A 1 87 ? -19.938 2.553 18.515 1.00 91.56 87 GLU A O 1
ATOM 665 N N . GLY A 1 88 ? -18.665 3.437 16.927 1.00 89.31 88 GLY A N 1
ATOM 666 C CA . GLY A 1 88 ? -19.310 4.745 17.078 1.00 89.31 88 GLY A CA 1
ATOM 667 C C . GLY A 1 88 ? -18.568 5.966 16.548 1.00 89.31 88 GLY A C 1
ATOM 668 O O . GLY A 1 88 ? -17.780 5.902 15.624 1.00 89.31 88 GLY A O 1
ATOM 669 N N . GLU A 1 89 ? -18.906 7.128 17.118 1.00 89.38 89 GLU A N 1
ATOM 670 C CA . GLU A 1 89 ? -18.193 8.376 16.824 1.00 89.38 89 GLU A CA 1
ATOM 671 C C . GLU A 1 89 ? -17.290 8.711 18.018 1.00 89.38 89 GLU A C 1
ATOM 673 O O . GLU A 1 89 ? -17.807 8.915 19.129 1.00 89.38 89 GLU A O 1
ATOM 678 N N . GLY A 1 90 ? -15.971 8.801 17.869 1.00 91.00 90 GLY A N 1
ATOM 679 C CA . GLY A 1 90 ? -15.160 8.889 19.082 1.00 91.00 90 GLY A CA 1
ATOM 680 C C . GLY A 1 90 ? -13.651 8.925 18.957 1.00 91.00 90 GLY A C 1
ATOM 681 O O . GLY A 1 90 ? -13.098 9.282 17.927 1.00 91.00 90 GLY A O 1
ATOM 682 N N . LEU A 1 91 ? -13.029 8.671 20.107 1.00 93.38 91 LEU A N 1
ATOM 683 C CA . LEU A 1 91 ? -11.617 8.336 20.239 1.00 93.38 91 LEU A CA 1
ATOM 684 C C . LEU A 1 91 ? -11.538 6.973 20.931 1.00 93.38 91 LEU A C 1
ATOM 686 O O . LEU A 1 91 ? -11.976 6.893 22.081 1.00 93.38 91 LEU A O 1
ATOM 690 N N . SER A 1 92 ? -10.987 5.974 20.277 1.00 92.94 92 SER A N 1
ATOM 691 C CA . SER A 1 92 ? -10.605 4.677 20.842 1.00 92.94 92 SER A CA 1
ATOM 692 C C . SER A 1 92 ? -9.094 4.658 21.061 1.00 92.94 92 SER A C 1
ATOM 694 O O . SER A 1 92 ? -8.362 5.440 20.449 1.00 92.94 92 SER A O 1
ATOM 696 N N . VAL A 1 93 ? -8.653 3.913 22.074 1.00 95.12 93 VAL A N 1
ATOM 697 C CA . VAL A 1 93 ? -7.231 3.753 22.405 1.00 95.12 93 VAL A CA 1
ATOM 698 C C . VAL A 1 93 ? -7.046 2.375 23.020 1.00 95.12 93 VAL A C 1
ATOM 700 O O . VAL A 1 93 ? -7.439 2.192 24.179 1.00 95.12 93 VAL A O 1
ATOM 703 N N . ASP A 1 94 ? -6.399 1.454 22.320 1.00 94.00 94 ASP A N 1
ATOM 704 C CA . ASP A 1 94 ? -6.129 0.120 22.838 1.00 94.00 94 ASP A CA 1
ATOM 705 C C . ASP A 1 94 ? -4.629 -0.109 23.035 1.00 94.00 94 ASP A C 1
ATOM 707 O O . ASP A 1 94 ? -3.825 -0.008 22.123 1.00 94.00 94 ASP A O 1
ATOM 711 N N . GLU A 1 95 ? -4.215 -0.426 24.262 1.00 93.75 95 GLU A N 1
ATOM 712 C CA . GLU A 1 95 ? -2.812 -0.689 24.599 1.00 93.75 95 GLU A CA 1
ATOM 713 C C . GLU A 1 95 ? -2.638 -2.149 25.058 1.00 93.75 95 GLU A C 1
ATOM 715 O O . GLU A 1 95 ? -3.087 -2.527 26.151 1.00 93.75 95 GLU A O 1
ATOM 720 N N . GLY A 1 96 ? -1.904 -2.984 24.315 1.00 91.38 96 GLY A N 1
ATOM 721 C CA . GLY A 1 96 ? -1.446 -4.288 24.806 1.00 91.38 96 GLY A CA 1
ATOM 722 C C . GLY A 1 96 ? -1.322 -5.409 23.774 1.00 91.38 96 GLY A C 1
ATOM 723 O O . GLY A 1 96 ? -0.881 -5.200 22.657 1.00 91.38 96 GLY A O 1
ATOM 724 N N . GLU A 1 97 ? -1.601 -6.648 24.196 1.00 92.19 97 GLU A N 1
ATOM 725 C CA . GLU A 1 97 ? -1.489 -7.823 23.314 1.00 92.19 97 GLU A CA 1
ATOM 726 C C . GLU A 1 97 ? -2.890 -8.305 22.919 1.00 92.19 97 GLU A C 1
ATOM 728 O O . GLU A 1 97 ? -3.639 -8.790 23.778 1.00 92.19 97 GLU A O 1
ATOM 733 N N . GLY A 1 98 ? -3.293 -8.236 21.653 1.00 92.69 98 GLY A N 1
ATOM 734 C CA . GLY A 1 98 ? -4.705 -8.493 21.384 1.00 92.69 98 GLY A CA 1
ATOM 735 C C . GLY A 1 98 ? -5.210 -8.341 19.968 1.00 92.69 98 GLY A C 1
ATOM 736 O O . GLY A 1 98 ? -4.480 -8.510 18.998 1.00 92.69 98 GLY A O 1
ATOM 737 N N . VAL A 1 99 ? -6.526 -8.151 19.900 1.00 95.81 99 VAL A N 1
ATOM 738 C CA . VAL A 1 99 ? -7.231 -7.732 18.694 1.00 95.81 99 VAL A CA 1
ATOM 739 C C . VAL A 1 99 ? -8.070 -6.509 19.037 1.00 95.81 99 VAL A C 1
ATOM 741 O O . VAL A 1 99 ? -8.940 -6.631 19.899 1.00 95.81 99 VAL A O 1
ATOM 744 N N . SER A 1 100 ? -7.840 -5.400 18.371 1.00 94.56 100 SER A N 1
ATOM 745 C CA . SER A 1 100 ? -8.648 -4.181 18.417 1.00 94.56 100 SER A CA 1
ATOM 746 C C . SER A 1 100 ? -9.477 -4.089 17.138 1.00 94.56 100 SER A C 1
ATOM 748 O O . SER A 1 100 ? -9.130 -4.687 16.116 1.00 94.56 100 SER A O 1
ATOM 750 N N . VAL A 1 101 ? -10.669 -3.503 17.246 1.00 96.88 101 VAL A N 1
ATOM 751 C CA . VAL A 1 101 ? -11.579 -3.312 16.111 1.00 96.88 101 VAL A CA 1
ATOM 752 C C . VAL A 1 101 ? -12.374 -2.038 16.345 1.00 96.88 101 VAL A C 1
ATOM 754 O O . VAL A 1 101 ? -13.296 -2.059 17.171 1.00 96.88 101 VAL A O 1
ATOM 757 N N . ASP A 1 102 ? -12.106 -0.989 15.579 1.00 95.88 102 ASP A N 1
ATOM 758 C CA . ASP A 1 102 ? -12.844 0.263 15.677 1.00 95.88 102 ASP A CA 1
ATOM 759 C C . ASP A 1 102 ? -13.688 0.511 14.427 1.00 95.88 102 ASP A C 1
ATOM 761 O O . ASP A 1 102 ? -13.209 0.576 13.305 1.00 95.88 102 ASP A O 1
ATOM 765 N N . GLU A 1 103 ? -15.000 0.658 14.607 1.00 95.88 103 GLU A N 1
ATOM 766 C CA . GLU A 1 103 ? -15.937 0.926 13.513 1.00 95.88 103 GLU A CA 1
ATOM 767 C C . GLU A 1 103 ? -16.597 2.305 13.702 1.00 95.88 103 GLU A C 1
ATOM 769 O O . GLU A 1 103 ? -17.442 2.491 14.591 1.00 95.88 103 GLU A O 1
ATOM 774 N N . GLY A 1 104 ? -16.330 3.268 12.814 1.00 93.38 104 GLY A N 1
ATOM 775 C CA . GLY A 1 104 ? -17.130 4.492 12.696 1.00 93.38 104 GLY A CA 1
ATOM 776 C C . GLY A 1 104 ? -16.378 5.777 12.341 1.00 93.38 104 GLY A C 1
ATOM 777 O O . GLY A 1 104 ? -15.529 5.793 11.466 1.00 93.38 104 GLY A O 1
ATOM 778 N N . GLU A 1 105 ? -16.794 6.907 12.927 1.00 94.25 105 GLU A N 1
ATOM 779 C CA . GLU A 1 105 ? -16.192 8.219 12.623 1.00 94.25 105 GLU A CA 1
ATOM 780 C C . GLU A 1 105 ? -15.313 8.678 13.793 1.00 94.25 105 GLU A C 1
ATOM 782 O O . GLU A 1 105 ? -15.835 8.994 14.871 1.00 94.25 105 GLU A O 1
ATOM 787 N N . GLY A 1 106 ? -13.998 8.787 13.637 1.00 94.50 106 GLY A N 1
ATOM 788 C CA . GLY A 1 106 ? -13.196 9.020 14.833 1.00 94.50 106 GLY A CA 1
ATOM 789 C C . GLY A 1 106 ? -11.695 9.084 14.682 1.00 94.50 106 GLY A C 1
ATOM 790 O O . GLY A 1 106 ? -11.158 9.460 13.646 1.00 94.50 106 GLY A O 1
ATOM 791 N N . VAL A 1 107 ? -11.054 8.835 15.818 1.00 97.12 107 VAL A N 1
ATOM 792 C CA . VAL A 1 107 ? -9.630 8.557 15.912 1.00 97.12 107 VAL A CA 1
ATOM 793 C C . VAL A 1 107 ? -9.484 7.237 16.656 1.00 97.12 107 VAL A C 1
ATOM 795 O O . VAL A 1 107 ? -10.046 7.128 17.745 1.00 97.12 107 VAL A O 1
ATOM 798 N N . SER A 1 108 ? -8.741 6.307 16.101 1.00 95.69 108 SER A N 1
ATOM 799 C CA . SER A 1 108 ? -8.335 5.038 16.702 1.00 95.69 108 SER A CA 1
ATOM 800 C C . SER A 1 108 ? -6.827 5.075 16.929 1.00 95.69 108 SER A C 1
ATOM 802 O O . SER A 1 108 ? -6.111 5.843 16.276 1.00 95.69 108 SER A O 1
ATOM 804 N N . VAL A 1 109 ? -6.370 4.405 17.985 1.00 97.69 109 VAL A N 1
ATOM 805 C CA . VAL A 1 109 ? -4.950 4.343 18.346 1.00 97.69 109 VAL A CA 1
ATOM 806 C C . VAL A 1 109 ? -4.687 2.999 19.007 1.00 97.69 109 VAL A C 1
ATOM 808 O O . VAL A 1 109 ? -5.061 2.835 20.173 1.00 97.69 109 VAL A O 1
ATOM 811 N N . ASP A 1 110 ? -3.981 2.104 18.329 1.00 96.94 110 ASP A N 1
ATOM 812 C CA . ASP A 1 110 ? -3.645 0.793 18.868 1.00 96.94 110 ASP A CA 1
ATOM 813 C C . ASP A 1 110 ? -2.139 0.655 19.094 1.00 96.94 110 ASP A C 1
ATOM 815 O O . ASP A 1 110 ? -1.327 0.715 18.182 1.00 96.94 110 ASP A O 1
ATOM 819 N N . GLU A 1 111 ? -1.727 0.453 20.345 1.00 96.81 111 GLU A N 1
ATOM 820 C CA . GLU A 1 111 ? -0.324 0.263 20.717 1.00 96.81 111 GLU A CA 1
ATOM 821 C C . GLU A 1 111 ? -0.088 -1.173 21.224 1.00 96.81 111 GLU A C 1
ATOM 823 O O . GLU A 1 111 ? -0.535 -1.544 22.318 1.00 96.81 111 GLU A O 1
ATOM 828 N N . GLY A 1 112 ? 0.711 -1.984 20.520 1.00 94.00 112 GLY A N 1
ATOM 829 C CA . GLY A 1 112 ? 1.255 -3.231 21.070 1.00 94.00 112 GLY A CA 1
ATOM 830 C C . GLY A 1 112 ? 1.451 -4.396 20.097 1.00 94.00 112 GLY A C 1
ATOM 831 O O . GLY A 1 112 ? 1.931 -4.225 18.986 1.00 94.00 112 GLY A O 1
ATOM 832 N N . GLU A 1 113 ? 1.213 -5.626 20.568 1.00 95.12 113 GLU A N 1
ATOM 833 C CA . GLU A 1 113 ? 1.401 -6.838 19.751 1.00 95.12 113 GLU A CA 1
ATOM 834 C C . GLU A 1 113 ? 0.037 -7.421 19.366 1.00 95.12 113 GLU A C 1
ATOM 836 O O . GLU A 1 113 ? -0.690 -7.915 20.237 1.00 95.12 113 GLU A O 1
ATOM 841 N N . GLY A 1 114 ? -0.344 -7.441 18.090 1.00 95.19 114 GLY A N 1
ATOM 842 C CA . GLY A 1 114 ? -1.726 -7.814 17.804 1.00 95.19 114 GLY A CA 1
ATOM 843 C C . GLY A 1 114 ? -2.216 -7.731 16.374 1.00 95.19 114 GLY A C 1
ATOM 844 O O . GLY A 1 114 ? -1.464 -7.900 15.418 1.00 95.19 114 GLY A O 1
ATOM 845 N N . VAL A 1 115 ? -3.537 -7.602 16.283 1.00 97.75 115 VAL A N 1
ATOM 846 C CA . VAL A 1 115 ? -4.250 -7.261 15.057 1.00 97.75 115 VAL A CA 1
ATOM 847 C C . VAL A 1 115 ? -5.144 -6.067 15.353 1.00 97.75 115 VAL A C 1
ATOM 849 O O . VAL A 1 115 ? -6.006 -6.199 16.219 1.00 97.75 115 VAL A O 1
ATOM 852 N N . SER A 1 116 ? -4.965 -4.980 14.635 1.00 96.81 116 SER A N 1
ATOM 853 C CA . SER A 1 116 ? -5.819 -3.794 14.637 1.00 96.81 116 SER A CA 1
ATOM 854 C C . SER A 1 116 ? -6.650 -3.778 13.357 1.00 96.81 116 SER A C 1
ATOM 856 O O . SER A 1 116 ? -6.269 -4.382 12.347 1.00 96.81 116 SER A O 1
ATOM 858 N N . VAL A 1 117 ? -7.870 -3.251 13.449 1.00 98.12 117 VAL A N 1
ATOM 859 C CA . VAL A 1 117 ? -8.795 -3.153 12.316 1.00 98.12 117 VAL A CA 1
ATOM 860 C C . VAL A 1 117 ? -9.649 -1.907 12.496 1.00 98.12 117 VAL A C 1
ATOM 862 O O . VAL A 1 117 ? -10.566 -1.935 13.324 1.00 98.12 117 VAL A O 1
ATOM 865 N N . ASP A 1 118 ? -9.439 -0.889 11.671 1.00 97.50 118 ASP A N 1
ATOM 866 C CA . ASP A 1 118 ? -10.220 0.341 11.721 1.00 97.50 118 ASP A CA 1
ATOM 867 C C . ASP A 1 118 ? -11.079 0.509 10.466 1.00 97.50 118 ASP A C 1
ATOM 869 O O . ASP A 1 118 ? -10.598 0.650 9.349 1.00 97.50 118 ASP A O 1
ATOM 873 N N . GLU A 1 119 ? -12.401 0.519 10.631 1.00 97.62 119 GLU A N 1
ATOM 874 C CA . GLU A 1 119 ? -13.353 0.725 9.538 1.00 97.62 119 GLU A CA 1
ATOM 875 C C . GLU A 1 119 ? -14.082 2.075 9.695 1.00 97.62 119 GLU A C 1
ATOM 877 O O . GLU A 1 119 ? -14.938 2.240 10.576 1.00 97.62 119 GLU A O 1
ATOM 882 N N . GLY A 1 120 ? -13.868 3.033 8.785 1.00 94.94 120 GLY A N 1
ATOM 883 C CA . GLY A 1 120 ? -14.737 4.210 8.663 1.00 94.94 120 GLY A CA 1
ATOM 884 C C . GLY A 1 120 ? -14.090 5.525 8.221 1.00 94.94 120 GLY A C 1
ATOM 885 O O . GLY A 1 120 ? -13.290 5.566 7.298 1.00 94.94 120 GLY A O 1
ATOM 886 N N . GLU A 1 121 ? -14.552 6.648 8.787 1.00 96.12 121 GLU A N 1
ATOM 887 C CA . GLU A 1 121 ? -14.042 7.986 8.435 1.00 96.12 121 GLU A CA 1
ATOM 888 C C . GLU A 1 121 ? -13.204 8.540 9.593 1.00 96.12 121 GLU A C 1
ATOM 890 O O . GLU A 1 121 ? -13.753 8.859 10.655 1.00 96.12 121 GLU A O 1
ATOM 895 N N . GLY A 1 122 ? -11.894 8.723 9.434 1.00 95.81 122 GLY A N 1
ATOM 896 C CA . GLY A 1 122 ? -11.105 9.041 10.621 1.00 95.81 122 GLY A CA 1
ATOM 897 C C . GLY A 1 122 ? -9.605 9.178 10.469 1.00 95.81 122 GLY A C 1
ATOM 898 O O . GLY A 1 122 ? -9.087 9.550 9.418 1.00 95.81 122 GLY A O 1
ATOM 899 N N . VAL A 1 123 ? -8.946 8.996 11.610 1.00 98.06 123 VAL A N 1
ATOM 900 C CA . VAL A 1 123 ? -7.501 8.824 11.712 1.00 98.06 123 VAL A CA 1
ATOM 901 C C . VAL A 1 123 ? -7.247 7.553 12.509 1.00 98.06 123 VAL A C 1
ATOM 903 O O . VAL A 1 123 ? -7.666 7.515 13.663 1.00 98.06 123 VAL A O 1
ATOM 906 N N . SER A 1 124 ? -6.565 6.593 11.923 1.00 97.06 124 SER A N 1
ATOM 907 C CA . SER A 1 124 ? -6.071 5.372 12.556 1.00 97.06 124 SER A CA 1
ATOM 908 C C . SER A 1 124 ? -4.571 5.506 12.801 1.00 97.06 124 SER A C 1
ATOM 910 O O . SER A 1 124 ? -3.886 6.277 12.118 1.00 97.06 124 SER A O 1
ATOM 912 N N . VAL A 1 125 ? -4.091 4.903 13.888 1.00 98.31 125 VAL A N 1
ATOM 913 C CA . VAL A 1 125 ? -2.674 4.923 14.265 1.00 98.31 125 VAL A CA 1
ATOM 914 C C . VAL A 1 125 ? -2.341 3.616 14.967 1.00 98.31 125 VAL A C 1
ATOM 916 O O . VAL A 1 125 ? -2.707 3.465 16.136 1.00 98.31 125 VAL A O 1
ATOM 919 N N . ASP A 1 126 ? -1.571 2.750 14.320 1.00 97.75 126 ASP A N 1
ATOM 920 C CA . ASP A 1 126 ? -1.159 1.475 14.895 1.00 97.75 126 ASP A CA 1
ATOM 921 C C . ASP A 1 126 ? 0.348 1.446 15.153 1.00 97.75 126 ASP A C 1
ATOM 923 O O . ASP A 1 126 ? 1.173 1.549 14.254 1.00 97.75 126 ASP A O 1
ATOM 927 N N . GLU A 1 127 ? 0.750 1.288 16.413 1.00 97.75 127 GLU A N 1
ATOM 928 C CA . GLU A 1 127 ? 2.156 1.191 16.810 1.00 97.75 127 GLU A CA 1
ATOM 929 C C . GLU A 1 127 ? 2.467 -0.210 17.372 1.00 97.75 127 GLU A C 1
ATOM 931 O O . GLU A 1 127 ? 2.037 -0.563 18.477 1.00 97.75 127 GLU A O 1
ATOM 936 N N . GLY A 1 128 ? 3.316 -0.999 16.702 1.00 95.19 128 GLY A N 1
ATOM 937 C CA . GLY A 1 128 ? 3.916 -2.198 17.303 1.00 95.19 128 GLY A CA 1
ATOM 938 C C . GLY A 1 128 ? 4.182 -3.390 16.380 1.00 95.19 128 GLY A C 1
ATOM 939 O O . GLY A 1 128 ? 4.629 -3.240 15.251 1.00 95.19 128 GLY A O 1
ATOM 940 N N . GLU A 1 129 ? 4.046 -4.612 16.911 1.00 96.25 129 GLU A N 1
ATOM 941 C CA . GLU A 1 129 ? 4.301 -5.843 16.142 1.00 96.25 129 GLU A CA 1
ATOM 942 C C . GLU A 1 129 ? 2.970 -6.513 15.776 1.00 96.25 129 GLU A C 1
ATOM 944 O O . GLU A 1 129 ? 2.268 -7.013 16.662 1.00 96.25 129 GLU A O 1
ATOM 949 N N . GLY A 1 130 ? 2.604 -6.605 14.498 1.00 96.25 130 GLY A N 1
ATOM 950 C CA . GLY A 1 130 ? 1.248 -7.066 14.213 1.00 96.25 130 GLY A CA 1
ATOM 951 C C . GLY A 1 130 ? 0.778 -7.070 12.773 1.00 96.25 130 GLY A C 1
ATOM 952 O O . GLY A 1 130 ? 1.553 -7.240 11.832 1.00 96.25 130 GLY A O 1
ATOM 953 N N . VAL A 1 131 ? -0.546 -7.012 12.656 1.00 98.12 131 VAL A N 1
ATOM 954 C CA . VAL A 1 131 ? -1.257 -6.757 11.408 1.00 98.12 131 VAL A CA 1
ATOM 955 C C . VAL A 1 131 ? -2.222 -5.607 11.6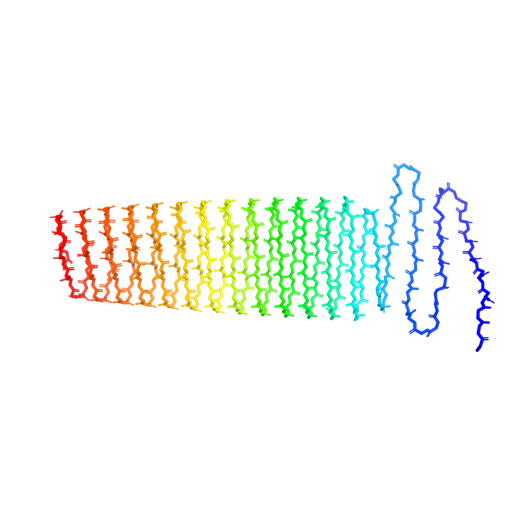52 1.00 98.12 131 VAL A C 1
ATOM 957 O O . VAL A 1 131 ? -3.087 -5.766 12.508 1.00 98.12 131 VAL A O 1
ATOM 960 N N . SER A 1 132 ? -2.094 -4.535 10.898 1.00 97.44 132 SER A N 1
ATOM 961 C CA . SER A 1 132 ? -3.012 -3.398 10.850 1.00 97.44 132 SER A CA 1
ATOM 962 C C . SER A 1 132 ? -3.838 -3.474 9.569 1.00 97.44 132 SER A C 1
ATOM 964 O O . SER A 1 132 ? -3.409 -4.072 8.574 1.00 97.44 132 SER A O 1
ATOM 966 N N . VAL A 1 133 ? -5.089 -3.024 9.643 1.00 98.38 133 VAL A N 1
ATOM 967 C CA . VAL A 1 133 ? -6.013 -3.011 8.504 1.00 98.38 133 VAL A CA 1
ATOM 968 C C . VAL A 1 133 ? -6.938 -1.810 8.636 1.00 98.38 133 VAL A C 1
ATOM 970 O O . VAL A 1 133 ? -7.873 -1.869 9.440 1.00 98.38 133 VAL A O 1
ATOM 973 N N . ASP A 1 134 ? -6.764 -0.807 7.784 1.00 97.88 134 ASP A N 1
ATOM 974 C CA . ASP A 1 134 ? -7.601 0.387 7.788 1.00 97.88 134 ASP A CA 1
ATOM 975 C C . ASP A 1 134 ? -8.463 0.463 6.526 1.00 97.88 134 ASP A C 1
ATOM 977 O O . ASP A 1 134 ? -7.982 0.570 5.403 1.00 97.88 134 ASP A O 1
ATOM 981 N N . GLU A 1 135 ? -9.785 0.426 6.687 1.00 98.00 135 GLU A N 1
ATOM 982 C CA . GLU A 1 135 ? -10.741 0.543 5.584 1.00 98.00 135 GLU A CA 1
ATOM 983 C C . GLU A 1 135 ? -11.548 1.852 5.695 1.00 98.00 135 GLU A C 1
ATOM 985 O O . GLU A 1 135 ? -12.419 1.996 6.562 1.00 98.00 135 GLU A O 1
ATOM 990 N N . GLY A 1 136 ? -11.383 2.791 4.753 1.00 95.62 136 GLY A N 1
ATOM 991 C CA . GLY A 1 136 ? -12.313 3.919 4.605 1.00 95.62 136 GLY A CA 1
ATOM 992 C C . GLY A 1 136 ? -11.745 5.252 4.111 1.00 95.62 136 GLY A C 1
ATOM 993 O O . GLY A 1 136 ? -10.942 5.306 3.189 1.00 95.62 136 GLY A O 1
ATOM 994 N N . GLU A 1 137 ? -12.279 6.367 4.625 1.00 96.75 137 GLU A N 1
ATOM 995 C CA . GLU A 1 137 ? -11.845 7.718 4.228 1.00 96.75 137 GLU A CA 1
ATOM 996 C C . GLU A 1 137 ? -11.048 8.362 5.369 1.00 96.75 137 GLU A C 1
ATOM 998 O O . GLU A 1 137 ? -11.621 8.684 6.416 1.00 96.75 137 GLU A O 1
ATOM 1003 N N . GLY A 1 138 ? -9.752 8.625 5.203 1.00 96.69 138 GLY A N 1
ATOM 1004 C CA . GLY A 1 138 ? -8.987 9.039 6.375 1.00 96.69 138 GLY A CA 1
ATOM 1005 C C . GLY A 1 138 ? -7.496 9.252 6.221 1.00 96.69 138 GLY A C 1
ATOM 1006 O O . GLY A 1 138 ? -6.991 9.608 5.156 1.00 96.69 138 GLY A O 1
ATOM 1007 N N . VAL A 1 139 ? -6.833 9.151 7.369 1.00 98.31 139 VAL A N 1
ATOM 1008 C CA . VAL A 1 139 ? -5.382 9.057 7.485 1.00 98.31 139 VAL A CA 1
ATOM 1009 C C . VAL A 1 139 ? -5.072 7.821 8.314 1.00 98.31 139 VAL A C 1
ATOM 1011 O O . VAL A 1 139 ? -5.523 7.782 9.455 1.00 98.31 139 VAL A O 1
ATOM 1014 N N . SER A 1 140 ? -4.308 6.897 7.769 1.00 97.50 140 SER A N 1
ATOM 1015 C CA . SER A 1 140 ? -3.755 5.725 8.444 1.00 97.50 140 SER A CA 1
ATOM 1016 C C . SER A 1 140 ? -2.266 5.944 8.691 1.00 97.50 140 SER A C 1
ATOM 1018 O O . SER A 1 140 ? -1.611 6.710 7.970 1.00 97.50 140 SER A O 1
ATOM 1020 N N . VAL A 1 141 ? -1.766 5.416 9.807 1.00 98.44 141 VAL A N 1
ATOM 1021 C CA . VAL A 1 141 ? -0.357 5.523 10.196 1.00 98.44 141 VAL A CA 1
ATOM 1022 C C . VAL A 1 141 ? 0.042 4.262 10.949 1.00 98.44 141 VAL A C 1
ATOM 1024 O O . VAL A 1 141 ? -0.306 4.142 12.125 1.00 98.44 141 VAL A O 1
ATOM 1027 N N . ASP A 1 142 ? 0.857 3.414 10.332 1.00 97.94 142 ASP A N 1
ATOM 1028 C CA . ASP A 1 142 ? 1.334 2.183 10.951 1.00 97.94 142 ASP A CA 1
ATOM 1029 C C . ASP A 1 142 ? 2.838 2.251 11.223 1.00 97.94 142 ASP A C 1
ATOM 1031 O O . ASP A 1 142 ? 3.664 2.371 10.324 1.00 97.94 142 ASP A O 1
ATOM 1035 N N . GLU A 1 143 ? 3.239 2.155 12.490 1.00 98.00 143 GLU A N 1
ATOM 1036 C CA . GLU A 1 143 ? 4.645 2.140 12.899 1.00 98.00 143 GLU A CA 1
ATOM 1037 C C . GLU A 1 143 ? 5.022 0.782 13.523 1.00 98.00 143 GLU A C 1
ATOM 1039 O O . GLU A 1 143 ? 4.617 0.463 14.647 1.00 98.00 143 GLU A O 1
ATOM 1044 N N . GLY A 1 144 ? 5.901 -0.003 12.885 1.00 95.75 144 GLY A N 1
ATOM 1045 C CA . GLY A 1 144 ? 6.528 -1.157 13.544 1.00 95.75 144 GLY A CA 1
ATOM 1046 C C . GLY A 1 144 ? 6.913 -2.357 12.674 1.00 95.75 144 GLY A C 1
ATOM 1047 O O . GLY A 1 144 ? 7.437 -2.215 11.577 1.00 95.75 144 GLY A O 1
ATOM 1048 N N . GLU A 1 145 ? 6.794 -3.571 13.227 1.00 96.56 145 GLU A N 1
ATOM 1049 C CA . GLU A 1 145 ? 7.145 -4.811 12.513 1.00 96.56 145 GLU A CA 1
ATOM 1050 C C . GLU A 1 145 ? 5.870 -5.583 12.157 1.00 96.56 145 GLU A C 1
ATOM 1052 O O . GLU A 1 145 ? 5.194 -6.103 13.050 1.00 96.56 145 GLU A O 1
ATOM 1057 N N . GLY A 1 146 ? 5.530 -5.741 10.877 1.00 96.75 146 GLY A N 1
ATOM 1058 C CA . GLY A 1 146 ? 4.208 -6.292 10.592 1.00 96.75 146 GLY A CA 1
ATOM 1059 C C . GLY A 1 146 ? 3.759 -6.368 9.148 1.00 96.75 146 GLY A C 1
ATOM 1060 O O . GLY A 1 146 ? 4.554 -6.516 8.219 1.00 96.75 146 GLY A O 1
ATOM 1061 N N . VAL A 1 147 ? 2.436 -6.394 9.015 1.00 98.31 147 VAL A N 1
ATOM 1062 C CA . VAL A 1 147 ? 1.725 -6.214 7.754 1.00 98.31 147 VAL A CA 1
ATOM 1063 C C . VAL A 1 147 ? 0.705 -5.105 7.955 1.00 98.31 147 VAL A C 1
ATOM 1065 O O . VAL A 1 147 ? -0.157 -5.280 8.809 1.00 98.31 147 VAL A O 1
ATOM 1068 N N . SER A 1 148 ? 0.788 -4.053 7.165 1.00 97.69 148 SER A N 1
ATOM 1069 C CA . SER A 1 148 ? -0.177 -2.960 7.076 1.00 97.69 148 SER A CA 1
ATOM 1070 C C . SER A 1 148 ? -0.987 -3.105 5.792 1.00 97.69 148 SER A C 1
ATOM 1072 O O . SER A 1 148 ? -0.511 -3.683 4.805 1.00 97.69 148 SER A O 1
ATOM 1074 N N . VAL A 1 149 ? -2.267 -2.739 5.853 1.00 98.44 149 VAL A N 1
ATOM 1075 C CA . VAL A 1 149 ? -3.187 -2.814 4.713 1.00 98.44 149 VAL A CA 1
ATOM 1076 C C . VAL A 1 149 ? -4.178 -1.662 4.798 1.00 98.44 149 VAL A C 1
ATOM 1078 O O . VAL A 1 149 ? -5.115 -1.745 5.594 1.00 98.44 149 VAL A O 1
ATOM 1081 N N . ASP A 1 150 ? -4.053 -0.684 3.908 1.00 98.06 150 ASP A N 1
ATOM 1082 C CA . ASP A 1 150 ? -4.955 0.462 3.859 1.00 98.06 150 ASP A CA 1
ATOM 1083 C C . ASP A 1 150 ? -5.816 0.433 2.595 1.00 98.06 150 ASP A C 1
ATOM 1085 O O . ASP A 1 150 ? -5.336 0.513 1.468 1.00 98.06 150 ASP A O 1
ATOM 1089 N N . GLU A 1 151 ? -7.136 0.340 2.756 1.00 98.12 151 GLU A N 1
ATOM 1090 C CA . GLU A 1 151 ? -8.093 0.369 1.649 1.00 98.12 151 GLU A CA 1
ATOM 1091 C C . GLU A 1 151 ? -8.973 1.634 1.714 1.00 98.12 151 GLU A C 1
ATOM 1093 O O . GLU A 1 151 ? -9.863 1.751 2.564 1.00 98.12 151 GLU A O 1
ATOM 1098 N N . GLY A 1 152 ? -8.847 2.557 0.751 1.00 95.88 152 GLY A N 1
ATOM 1099 C CA . GLY A 1 152 ? -9.834 3.632 0.580 1.00 95.88 152 GLY A CA 1
ATOM 1100 C C . GLY A 1 152 ? -9.352 4.975 0.026 1.00 95.88 152 GLY A C 1
ATOM 1101 O O . GLY A 1 152 ? -8.563 5.042 -0.909 1.00 95.88 152 GLY A O 1
ATOM 1102 N N . GLU A 1 153 ? -9.946 6.076 0.501 1.00 96.94 153 GLU A N 1
ATOM 1103 C CA . GLU A 1 153 ? -9.595 7.434 0.048 1.00 96.94 153 GLU A CA 1
ATOM 1104 C C . GLU A 1 153 ? -8.851 8.177 1.163 1.00 96.94 153 GLU A C 1
ATOM 1106 O O . GLU A 1 153 ? -9.452 8.519 2.186 1.00 96.94 153 GLU A O 1
ATOM 1111 N N . GLY A 1 154 ? -7.570 8.505 0.993 1.00 97.00 154 GLY A N 1
ATOM 1112 C CA . GLY A 1 154 ? -6.836 9.010 2.150 1.00 97.00 154 GLY A CA 1
ATOM 1113 C C . GLY A 1 154 ? -5.358 9.303 1.990 1.00 97.00 154 GLY A C 1
ATOM 1114 O O . GLY A 1 154 ? -4.867 9.640 0.910 1.00 97.00 154 GLY A O 1
ATOM 1115 N N . VAL A 1 155 ? -4.695 9.284 3.141 1.00 98.38 155 VAL A N 1
ATOM 1116 C CA . VAL A 1 155 ? -3.241 9.269 3.262 1.00 98.38 155 VAL A CA 1
ATOM 1117 C C . VAL A 1 155 ? -2.868 8.080 4.133 1.00 98.38 155 VAL A C 1
ATOM 1119 O O . VAL A 1 155 ? -3.300 8.070 5.281 1.00 98.38 155 VAL A O 1
ATOM 1122 N N . SER A 1 156 ? -2.072 7.168 3.609 1.00 97.81 156 SER A N 1
ATOM 1123 C CA . SER A 1 156 ? -1.459 6.048 4.318 1.00 97.81 156 SER A CA 1
ATOM 1124 C C . SER A 1 156 ? 0.015 6.349 4.570 1.00 97.81 156 SER A C 1
ATOM 1126 O O . SER A 1 156 ? 0.643 7.110 3.818 1.00 97.81 156 SER A O 1
ATOM 1128 N N . VAL A 1 157 ? 0.527 5.891 5.711 1.00 98.50 157 VAL A N 1
ATOM 1129 C CA . VAL A 1 157 ? 1.925 6.078 6.107 1.00 98.50 157 VAL A CA 1
ATOM 1130 C C . VAL A 1 157 ? 2.385 4.862 6.899 1.00 98.50 157 VAL A C 1
ATOM 1132 O O . VAL A 1 157 ? 2.043 4.760 8.077 1.00 98.50 157 VAL A O 1
ATOM 1135 N N . ASP A 1 158 ? 3.248 4.042 6.311 1.00 98.06 158 ASP A N 1
ATOM 1136 C CA . ASP A 1 158 ? 3.798 2.864 6.973 1.00 98.06 158 ASP A CA 1
ATOM 1137 C C . ASP A 1 158 ? 5.291 3.042 7.257 1.00 98.06 158 ASP A C 1
ATOM 1139 O O . ASP A 1 158 ? 6.119 3.179 6.361 1.00 98.06 158 ASP A O 1
ATOM 1143 N N . GLU A 1 159 ? 5.683 3.021 8.530 1.00 98.06 159 GLU A N 1
ATOM 1144 C CA . GLU A 1 159 ? 7.082 3.092 8.952 1.00 98.06 159 GLU A CA 1
ATOM 1145 C C . GLU A 1 159 ? 7.521 1.775 9.623 1.00 98.06 159 GLU A C 1
ATOM 1147 O O . GLU A 1 159 ? 7.120 1.467 10.750 1.00 98.06 159 GLU A O 1
ATOM 1152 N N . GLY A 1 160 ? 8.449 1.018 9.019 1.00 95.94 160 GLY A N 1
ATOM 1153 C CA . GLY A 1 160 ? 9.115 -0.086 9.725 1.00 95.94 160 GLY A CA 1
ATOM 1154 C C . GLY A 1 160 ? 9.586 -1.292 8.909 1.00 95.94 160 GLY A C 1
ATOM 1155 O O . GLY A 1 160 ? 10.110 -1.166 7.809 1.00 95.94 160 GLY A O 1
ATOM 1156 N N . GLU A 1 161 ? 9.543 -2.486 9.512 1.00 96.94 161 GLU A N 1
ATOM 1157 C CA . GLU A 1 161 ? 9.977 -3.732 8.856 1.00 96.94 161 GLU A CA 1
ATOM 1158 C C . GLU A 1 161 ? 8.758 -4.600 8.525 1.00 96.94 161 GLU A C 1
ATOM 1160 O O . GLU A 1 161 ? 8.120 -5.143 9.431 1.00 96.94 161 GLU A O 1
ATOM 1165 N N . GLY A 1 162 ? 8.434 -4.813 7.249 1.00 97.06 162 GLY A N 1
ATOM 1166 C CA . GLY A 1 162 ? 7.157 -5.465 6.972 1.00 97.06 162 GLY A CA 1
ATOM 1167 C C . GLY A 1 162 ? 6.725 -5.607 5.527 1.00 97.06 162 GLY A C 1
ATOM 1168 O O . GLY A 1 162 ? 7.536 -5.732 4.606 1.00 97.06 162 GLY A O 1
ATOM 1169 N N . VAL A 1 163 ? 5.408 -5.712 5.384 1.00 98.38 163 VAL A N 1
ATOM 1170 C CA . VAL A 1 163 ? 4.700 -5.615 4.113 1.00 98.38 163 VAL A CA 1
ATOM 1171 C C . VAL A 1 163 ? 3.623 -4.552 4.267 1.00 98.38 163 VAL A C 1
ATOM 1173 O O . VAL A 1 163 ? 2.763 -4.745 5.117 1.00 98.38 163 VAL A O 1
ATOM 1176 N N . SER A 1 164 ? 3.663 -3.526 3.440 1.00 97.81 164 SER A N 1
ATOM 1177 C CA . SER A 1 164 ? 2.642 -2.490 3.302 1.00 97.81 164 SER A CA 1
ATOM 1178 C C . SER A 1 164 ? 1.844 -2.729 2.023 1.00 97.81 164 SER A C 1
ATOM 1180 O O . SER A 1 164 ? 2.360 -3.305 1.053 1.00 97.81 164 SER A O 1
ATOM 1182 N N . VAL A 1 165 ? 0.545 -2.436 2.069 1.00 98.50 165 VAL A N 1
ATOM 1183 C CA . VAL A 1 165 ? -0.369 -2.604 0.934 1.00 98.50 165 VAL A CA 1
ATOM 1184 C C . VAL A 1 165 ? -1.420 -1.504 0.970 1.00 98.50 165 VAL A C 1
ATOM 1186 O O . VAL A 1 165 ? -2.364 -1.610 1.753 1.00 98.50 165 VAL A O 1
ATOM 1189 N N . ASP A 1 166 ? -1.336 -0.554 0.046 1.00 98.06 166 ASP A N 1
ATOM 1190 C CA . ASP A 1 166 ? -2.289 0.546 -0.051 1.00 98.06 166 ASP A CA 1
ATOM 1191 C C . ASP A 1 166 ? -3.140 0.426 -1.317 1.00 98.06 166 ASP A C 1
ATOM 1193 O O . ASP A 1 166 ? -2.659 0.512 -2.444 1.00 98.06 166 ASP A O 1
ATOM 1197 N N . GLU A 1 167 ? -4.452 0.247 -1.160 1.00 98.12 167 GLU A N 1
ATOM 1198 C CA . GLU A 1 167 ? -5.404 0.195 -2.270 1.00 98.12 167 GLU A CA 1
ATOM 1199 C C . GLU A 1 167 ? -6.351 1.411 -2.244 1.00 98.12 167 GLU A C 1
ATOM 1201 O O . GLU A 1 167 ? -7.262 1.497 -1.414 1.00 98.12 167 GLU A O 1
ATOM 1206 N N . GLY A 1 168 ? -6.257 2.324 -3.222 1.00 95.94 168 GLY A N 1
ATOM 1207 C CA . GLY A 1 168 ? -7.293 3.350 -3.405 1.00 95.94 168 GLY A CA 1
ATOM 1208 C C . GLY A 1 168 ? -6.896 4.690 -4.030 1.00 95.94 168 GLY A C 1
ATOM 1209 O O . GLY A 1 168 ? -6.093 4.765 -4.954 1.00 95.94 168 GLY A O 1
ATOM 1210 N N . GLU A 1 169 ? -7.576 5.768 -3.622 1.00 96.94 169 GLU A N 1
ATOM 1211 C CA . GLU A 1 169 ? -7.304 7.126 -4.124 1.00 96.94 169 GLU A CA 1
ATOM 1212 C C . GLU A 1 169 ? -6.611 7.955 -3.036 1.00 96.94 169 GLU A C 1
ATOM 1214 O O . GLU A 1 169 ? -7.238 8.306 -2.033 1.00 96.94 169 GLU A O 1
ATOM 1219 N N . GLY A 1 170 ? -5.349 8.345 -3.214 1.00 97.19 170 GLY A N 1
ATOM 1220 C CA . GLY A 1 170 ? -4.653 8.946 -2.080 1.00 97.19 170 GLY A CA 1
ATOM 1221 C C . GLY A 1 170 ? -3.188 9.298 -2.244 1.00 97.19 170 GLY A C 1
ATOM 1222 O O . GLY A 1 170 ? -2.701 9.606 -3.336 1.00 97.19 170 GLY A O 1
ATOM 1223 N N . VAL A 1 171 ? -2.533 9.365 -1.089 1.00 98.44 171 VAL A N 1
ATOM 1224 C CA . VAL A 1 171 ? -1.082 9.432 -0.959 1.00 98.44 171 VAL A CA 1
ATOM 1225 C C . VAL A 1 171 ? -0.654 8.296 -0.045 1.00 98.44 171 VAL A C 1
ATOM 1227 O O . VAL A 1 171 ? -1.094 8.303 1.098 1.00 98.44 171 VAL A O 1
ATOM 1230 N N . SER A 1 172 ? 0.200 7.416 -0.534 1.00 97.81 172 SER A N 1
ATOM 1231 C CA . SER A 1 172 ? 0.871 6.359 0.219 1.00 97.81 172 SER A CA 1
ATOM 1232 C C . SER A 1 172 ? 2.323 6.752 0.470 1.00 97.81 172 SER A C 1
ATOM 1234 O O . SER A 1 172 ? 2.922 7.504 -0.316 1.00 97.81 172 SER A O 1
ATOM 1236 N N . VAL A 1 173 ? 2.847 6.374 1.635 1.00 98.50 173 VAL A N 1
ATOM 1237 C CA . VAL A 1 173 ? 4.230 6.650 2.035 1.00 98.50 173 VAL A CA 1
ATOM 1238 C C . VAL A 1 173 ? 4.750 5.489 2.870 1.00 98.50 173 VAL A C 1
ATOM 1240 O O . VAL A 1 173 ? 4.417 5.412 4.051 1.00 98.50 173 VAL A O 1
ATOM 1243 N N . ASP A 1 174 ? 5.653 4.695 2.307 1.00 98.06 174 ASP A N 1
ATOM 1244 C CA . ASP A 1 174 ? 6.261 3.566 3.002 1.00 98.06 174 ASP A CA 1
ATOM 1245 C C . ASP A 1 174 ? 7.739 3.836 3.293 1.00 98.06 174 ASP A C 1
ATOM 1247 O O . ASP A 1 174 ? 8.569 3.976 2.396 1.00 98.06 174 ASP A O 1
ATOM 1251 N N . GLU A 1 175 ? 8.116 3.891 4.569 1.00 98.06 175 GLU A N 1
ATOM 1252 C CA . GLU A 1 175 ? 9.505 4.053 5.002 1.00 98.06 175 GLU A CA 1
ATOM 1253 C C . GLU A 1 175 ? 10.008 2.788 5.724 1.00 98.06 175 GLU A C 1
ATOM 1255 O O . GLU A 1 175 ? 9.637 2.516 6.869 1.00 98.06 175 GLU A O 1
ATOM 1260 N N . GLY A 1 176 ? 10.957 2.041 5.141 1.00 95.94 176 GLY A N 1
ATOM 1261 C CA . GLY A 1 176 ? 11.643 0.977 5.888 1.00 95.94 176 GLY A CA 1
ATOM 1262 C C . GLY A 1 176 ? 12.221 -0.213 5.119 1.00 95.94 176 GLY A C 1
ATOM 1263 O O . GLY A 1 176 ? 12.742 -0.087 4.015 1.00 95.94 176 GLY A O 1
ATOM 1264 N N . GLU A 1 177 ? 12.265 -1.383 5.766 1.00 96.81 177 GLU A N 1
ATOM 1265 C CA . GLU A 1 177 ? 12.780 -2.620 5.152 1.00 96.81 177 GLU A CA 1
ATOM 1266 C C . GLU A 1 177 ? 11.619 -3.574 4.852 1.00 96.81 177 GLU A C 1
ATOM 1268 O O . GLU A 1 177 ? 11.015 -4.124 5.775 1.00 96.81 177 GLU A O 1
ATOM 1273 N N . GLY A 1 178 ? 11.313 -3.850 3.584 1.00 97.06 178 GLY A N 1
ATOM 1274 C CA . GLY A 1 178 ? 10.079 -4.584 3.324 1.00 97.06 178 GLY A CA 1
ATOM 1275 C C . GLY A 1 178 ? 9.668 -4.800 1.881 1.00 97.06 178 GLY A C 1
ATOM 1276 O O . GLY A 1 178 ? 10.491 -4.892 0.966 1.00 97.06 178 GLY A O 1
ATOM 1277 N N . VAL A 1 179 ? 8.364 -5.004 1.733 1.00 98.31 179 VAL A N 1
ATOM 1278 C CA . VAL A 1 179 ? 7.663 -4.988 0.454 1.00 98.31 179 VAL A CA 1
ATOM 1279 C C . VAL A 1 179 ? 6.531 -3.979 0.564 1.00 98.31 179 VAL A C 1
ATOM 1281 O O . VAL A 1 179 ? 5.677 -4.189 1.416 1.00 98.31 179 VAL A O 1
ATOM 1284 N N . SER A 1 180 ? 6.523 -2.982 -0.300 1.00 97.81 180 SER A N 1
ATOM 1285 C CA . SER A 1 180 ? 5.450 -2.007 -0.478 1.00 97.81 180 SER A CA 1
ATOM 1286 C C . SER A 1 180 ? 4.672 -2.327 -1.750 1.00 97.81 180 SER A C 1
ATOM 1288 O O . SER A 1 180 ? 5.228 -2.888 -2.709 1.00 97.81 180 SER A O 1
ATOM 1290 N N . VAL A 1 181 ? 3.358 -2.114 -1.711 1.00 98.50 181 VAL A N 1
ATOM 1291 C CA . VAL A 1 181 ? 2.457 -2.368 -2.839 1.00 98.50 181 VAL A CA 1
ATOM 1292 C C . VAL A 1 181 ? 1.353 -1.321 -2.851 1.00 98.50 181 VAL A C 1
ATOM 1294 O O . VAL A 1 181 ? 0.409 -1.444 -2.072 1.00 98.50 181 VAL A O 1
ATOM 1297 N N . ASP A 1 182 ? 1.397 -0.408 -3.814 1.00 98.06 182 ASP A N 1
ATOM 1298 C CA . ASP A 1 182 ? 0.388 0.635 -3.962 1.00 98.06 182 ASP A CA 1
ATOM 1299 C C . ASP A 1 182 ? -0.452 0.410 -5.221 1.00 98.06 182 ASP A C 1
ATOM 1301 O O . ASP A 1 182 ? 0.033 0.452 -6.352 1.00 98.06 182 ASP A O 1
ATOM 1305 N N . GLU A 1 183 ? -1.757 0.189 -5.058 1.00 98.06 183 GLU A N 1
ATOM 1306 C CA . GLU A 1 183 ? -2.704 0.043 -6.163 1.00 98.06 183 GLU A CA 1
ATOM 1307 C C . GLU A 1 183 ? -3.716 1.205 -6.185 1.00 98.06 183 GLU A C 1
ATOM 1309 O O . GLU A 1 183 ? -4.612 1.289 -5.341 1.00 98.06 183 GLU A O 1
ATOM 1314 N N . GLY A 1 184 ? -3.694 2.066 -7.214 1.00 96.06 184 GLY A N 1
ATOM 1315 C CA . GLY A 1 184 ? -4.788 3.028 -7.418 1.00 96.06 184 GLY A CA 1
ATOM 1316 C C . GLY A 1 184 ? -4.473 4.362 -8.100 1.00 96.06 184 GLY A C 1
ATOM 1317 O O . GLY A 1 184 ? -3.712 4.436 -9.059 1.00 96.06 184 GLY A O 1
ATOM 1318 N N . GLU A 1 185 ? -5.174 5.429 -7.703 1.00 96.81 185 GLU A N 1
ATOM 1319 C CA . GLU A 1 185 ? -4.970 6.778 -8.260 1.00 96.81 185 GLU A CA 1
ATOM 1320 C C . GLU A 1 185 ? -4.330 7.687 -7.207 1.00 96.81 185 GLU A C 1
ATOM 1322 O O . GLU A 1 185 ? -4.976 8.045 -6.221 1.00 96.81 185 GLU A O 1
ATOM 1327 N N . GLY A 1 186 ? -3.091 8.141 -7.405 1.00 97.25 186 GLY A N 1
ATOM 1328 C CA . GLY A 1 186 ? -2.434 8.829 -6.298 1.00 97.25 186 GLY A CA 1
ATOM 1329 C C . GLY A 1 186 ? -0.986 9.242 -6.474 1.00 97.25 186 GLY A C 1
ATOM 1330 O O . GLY A 1 186 ? -0.504 9.513 -7.578 1.00 97.25 186 GLY A O 1
ATOM 1331 N N . VAL A 1 187 ? -0.343 9.398 -5.323 1.00 98.38 187 VAL A N 1
ATOM 1332 C CA . VAL A 1 187 ? 1.102 9.548 -5.191 1.00 98.38 187 VAL A CA 1
ATOM 1333 C C . VAL A 1 187 ? 1.584 8.471 -4.234 1.00 98.38 187 VAL A C 1
ATOM 1335 O O . VAL A 1 187 ? 1.141 8.499 -3.093 1.00 98.38 187 VAL A O 1
ATOM 1338 N N . SER A 1 188 ? 2.484 7.621 -4.691 1.00 97.69 188 SER A N 1
ATOM 1339 C CA . SER A 1 188 ? 3.202 6.622 -3.904 1.00 97.69 188 SER A CA 1
ATOM 1340 C C . SER A 1 188 ? 4.631 7.090 -3.657 1.00 97.69 188 SER A C 1
ATOM 1342 O O . SER A 1 188 ? 5.213 7.817 -4.480 1.00 97.69 188 SER A O 1
ATOM 1344 N N . VAL A 1 189 ? 5.152 6.802 -2.465 1.00 98.50 189 VAL A N 1
ATOM 1345 C CA . VAL A 1 189 ? 6.511 7.168 -2.058 1.00 98.50 189 VAL A CA 1
ATOM 1346 C C . VAL A 1 189 ? 7.092 6.065 -1.185 1.00 98.50 189 VAL A C 1
ATOM 1348 O O . VAL A 1 189 ? 6.768 6.011 -0.002 1.00 98.50 189 VAL A O 1
ATOM 1351 N N . ASP A 1 190 ? 8.038 5.306 -1.725 1.00 98.00 190 ASP A N 1
ATOM 1352 C CA . ASP A 1 190 ? 8.705 4.231 -0.999 1.00 98.00 190 ASP A CA 1
ATOM 1353 C C . ASP A 1 190 ? 10.162 4.595 -0.706 1.00 98.00 190 ASP A C 1
ATOM 1355 O O . ASP A 1 190 ? 10.994 4.741 -1.602 1.00 98.00 190 ASP A O 1
ATOM 1359 N N . GLU A 1 191 ? 10.519 4.725 0.570 1.00 97.94 191 GLU A N 1
ATOM 1360 C CA . GLU A 1 191 ? 11.889 4.980 1.012 1.00 97.94 191 GLU A CA 1
ATOM 1361 C C . GLU A 1 191 ? 12.454 3.775 1.788 1.00 97.94 191 GLU A C 1
ATOM 1363 O O . GLU A 1 191 ? 12.088 3.525 2.938 1.00 97.94 191 GLU A O 1
ATOM 1368 N N . GLY A 1 192 ? 13.451 3.061 1.242 1.00 95.88 192 GLY A N 1
ATOM 1369 C CA . GLY A 1 192 ? 14.175 2.058 2.034 1.00 95.88 192 GLY A CA 1
ATOM 1370 C C . GLY A 1 192 ? 14.830 0.877 1.314 1.00 95.88 192 GLY A C 1
ATOM 1371 O O . GLY A 1 192 ? 15.349 0.991 0.207 1.00 95.88 192 GLY A O 1
ATOM 1372 N N . GLU A 1 193 ? 14.939 -0.265 2.002 1.00 96.69 193 GLU A N 1
ATOM 1373 C CA . GLU A 1 193 ? 15.526 -1.490 1.433 1.00 96.69 193 GLU A CA 1
ATOM 1374 C C . GLU A 1 193 ? 14.424 -2.517 1.155 1.00 96.69 193 GLU A C 1
ATOM 1376 O O . GLU A 1 193 ? 13.841 -3.068 2.089 1.00 96.69 193 GLU A O 1
ATOM 1381 N N . GLY A 1 194 ? 14.153 -2.854 -0.107 1.00 97.12 194 GLY A N 1
ATOM 1382 C CA . GLY A 1 194 ? 12.967 -3.669 -0.350 1.00 97.12 194 GLY A CA 1
ATOM 1383 C C . GLY A 1 194 ? 12.581 -3.960 -1.786 1.00 97.12 194 GLY A C 1
ATOM 1384 O O . GLY A 1 194 ? 13.412 -4.024 -2.699 1.00 97.12 194 GLY A O 1
ATOM 1385 N N . VAL A 1 195 ? 11.294 -4.253 -1.931 1.00 98.31 195 VAL A N 1
ATOM 1386 C CA . VAL A 1 195 ? 10.601 -4.325 -3.212 1.00 98.31 195 VAL A CA 1
ATOM 1387 C C . VAL A 1 195 ? 9.422 -3.368 -3.149 1.00 98.31 195 VAL A C 1
ATOM 1389 O O . VAL A 1 195 ? 8.569 -3.592 -2.301 1.00 98.31 195 VAL A O 1
ATOM 1392 N N . SER A 1 196 ? 9.378 -2.403 -4.050 1.00 97.62 196 SER A N 1
ATOM 1393 C CA . SER A 1 196 ? 8.257 -1.495 -4.275 1.00 97.62 196 SER A CA 1
ATOM 1394 C C . SER A 1 196 ? 7.501 -1.906 -5.533 1.00 97.62 196 SER A C 1
ATOM 1396 O O . SER A 1 196 ? 8.096 -2.442 -6.485 1.00 97.62 196 SER A O 1
ATOM 1398 N N . VAL A 1 197 ? 6.176 -1.785 -5.495 1.00 98.44 197 VAL A N 1
ATOM 1399 C CA . VAL A 1 197 ? 5.292 -2.127 -6.612 1.00 98.44 197 VAL A CA 1
ATOM 1400 C C . VAL A 1 197 ? 4.135 -1.141 -6.667 1.00 98.44 197 VAL A C 1
ATOM 1402 O O . VAL A 1 197 ? 3.192 -1.287 -5.895 1.00 98.44 197 VAL A O 1
ATOM 1405 N N . ASP A 1 198 ? 4.141 -0.262 -7.663 1.00 97.94 198 ASP A N 1
ATOM 1406 C CA . ASP A 1 198 ? 3.082 0.721 -7.858 1.00 97.94 198 ASP A CA 1
ATOM 1407 C C . ASP A 1 198 ? 2.265 0.399 -9.111 1.00 97.94 198 ASP A C 1
ATOM 1409 O O . ASP A 1 198 ? 2.755 0.448 -10.241 1.00 97.94 198 ASP A O 1
ATOM 1413 N N . GLU A 1 199 ? 0.982 0.084 -8.943 1.00 97.88 199 GLU A N 1
ATOM 1414 C CA . GLU A 1 199 ? 0.047 -0.161 -10.041 1.00 97.88 199 GLU A CA 1
ATOM 1415 C C . GLU A 1 199 ? -1.034 0.935 -10.104 1.00 97.88 199 GLU A C 1
ATOM 1417 O O . GLU A 1 199 ? -1.963 0.966 -9.293 1.00 97.88 199 GLU A O 1
ATOM 1422 N N . GLY A 1 200 ? -1.022 1.806 -11.125 1.00 95.69 200 GLY A N 1
ATOM 1423 C CA . GLY A 1 200 ? -2.117 2.773 -11.261 1.00 95.69 200 GLY A CA 1
ATOM 1424 C C . GLY A 1 200 ? -1.911 4.051 -12.073 1.00 95.69 200 GLY A C 1
ATOM 1425 O O . GLY A 1 200 ? -1.123 4.124 -13.012 1.00 95.69 200 GLY A O 1
ATOM 1426 N N . GLU A 1 201 ? -2.719 5.074 -11.776 1.00 96.38 201 GLU A N 1
ATOM 1427 C CA . GLU A 1 201 ? -2.593 6.404 -12.390 1.00 96.38 201 GLU A CA 1
ATOM 1428 C C . GLU A 1 201 ? -2.013 7.392 -11.373 1.00 96.38 201 GLU A C 1
ATOM 1430 O O . GLU A 1 201 ? -2.688 7.760 -10.411 1.00 96.38 201 GLU A O 1
ATOM 1435 N N . GLY A 1 202 ? -0.795 7.895 -11.578 1.00 97.00 202 GLY A N 1
ATOM 1436 C CA . GLY A 1 202 ? -0.184 8.660 -10.496 1.00 97.00 202 GLY A CA 1
ATOM 1437 C C . GLY A 1 202 ? 1.242 9.140 -10.678 1.00 97.00 202 GLY A C 1
ATOM 1438 O O . GLY A 1 202 ? 1.727 9.379 -11.790 1.00 97.00 202 GLY A O 1
ATOM 1439 N N . VAL A 1 203 ? 1.865 9.382 -9.531 1.00 98.25 203 VAL A N 1
ATOM 1440 C CA . VAL A 1 203 ? 3.300 9.608 -9.401 1.00 98.25 203 VAL A CA 1
ATOM 1441 C C . VAL A 1 203 ? 3.839 8.585 -8.416 1.00 98.25 203 VAL A C 1
ATOM 1443 O O . VAL A 1 203 ? 3.401 8.629 -7.275 1.00 98.25 203 VAL A O 1
ATOM 1446 N N . SER A 1 204 ? 4.784 7.768 -8.851 1.00 97.50 204 SER A N 1
ATOM 1447 C CA . SER A 1 204 ? 5.559 6.845 -8.026 1.00 97.50 204 SER A CA 1
ATOM 1448 C C . SER A 1 204 ? 6.954 7.409 -7.778 1.00 97.50 204 SER A C 1
ATOM 1450 O O . SER A 1 204 ? 7.527 8.094 -8.644 1.00 97.50 204 SER A O 1
ATOM 1452 N N . VAL A 1 205 ? 7.460 7.232 -6.559 1.00 98.38 205 VAL A N 1
ATOM 1453 C CA . VAL A 1 205 ? 8.791 7.689 -6.150 1.00 98.38 205 VAL A CA 1
ATOM 1454 C C . VAL A 1 205 ? 9.423 6.658 -5.230 1.00 98.38 205 VAL A C 1
ATOM 1456 O O . VAL A 1 205 ? 9.092 6.618 -4.052 1.00 98.38 205 VAL A O 1
ATOM 1459 N N . ASP A 1 206 ? 10.428 5.955 -5.735 1.00 97.88 206 ASP A N 1
ATOM 1460 C CA . ASP A 1 206 ? 11.138 4.925 -4.989 1.00 97.88 206 ASP A CA 1
ATOM 1461 C C . ASP A 1 206 ? 12.571 5.372 -4.705 1.00 97.88 206 ASP A C 1
ATOM 1463 O O . ASP A 1 206 ? 13.390 5.544 -5.610 1.00 97.88 206 ASP A O 1
ATOM 1467 N N . GLU A 1 207 ? 12.914 5.557 -3.432 1.00 97.62 207 GLU A N 1
ATOM 1468 C CA . GLU A 1 207 ? 14.262 5.904 -2.987 1.00 97.62 207 GLU A CA 1
ATOM 1469 C C . GLU A 1 207 ? 14.884 4.765 -2.158 1.00 97.62 207 GLU A C 1
ATOM 1471 O O . GLU A 1 207 ? 14.527 4.548 -1.000 1.00 97.62 207 GLU A O 1
ATOM 1476 N N . GLY A 1 208 ? 15.915 4.077 -2.670 1.00 95.62 208 GLY A N 1
ATOM 1477 C CA . GLY A 1 208 ? 16.663 3.128 -1.835 1.00 95.62 208 GLY A CA 1
ATOM 1478 C C . GLY A 1 208 ? 17.406 1.973 -2.508 1.00 95.62 208 GLY A C 1
ATOM 1479 O O . GLY A 1 208 ? 17.933 2.085 -3.613 1.00 95.62 208 GLY A O 1
ATOM 1480 N N . GLU A 1 209 ? 17.573 0.862 -1.782 1.00 96.12 209 GLU A N 1
ATOM 1481 C CA . GLU A 1 209 ? 18.236 -0.345 -2.300 1.00 96.12 209 GLU A CA 1
ATOM 1482 C C . GLU A 1 209 ? 17.201 -1.445 -2.553 1.00 96.12 209 GLU A C 1
ATOM 1484 O O . GLU A 1 209 ? 16.644 -2.002 -1.608 1.00 96.12 209 GLU A O 1
ATOM 1489 N N . GLY A 1 210 ? 16.962 -1.836 -3.806 1.00 96.69 210 GLY A N 1
ATOM 1490 C CA . GLY A 1 210 ? 15.831 -2.730 -4.034 1.00 96.69 210 GLY A CA 1
ATOM 1491 C C . GLY A 1 210 ? 15.478 -3.088 -5.463 1.00 96.69 210 GLY A C 1
ATOM 1492 O O . GLY A 1 210 ? 16.312 -3.095 -6.378 1.00 96.69 210 GLY A O 1
ATOM 1493 N N . VAL A 1 211 ? 14.224 -3.496 -5.606 1.00 98.00 211 VAL A N 1
ATOM 1494 C CA . VAL A 1 211 ? 13.548 -3.649 -6.888 1.00 98.00 211 VAL A CA 1
ATOM 1495 C C . VAL A 1 211 ? 12.320 -2.759 -6.865 1.00 98.00 211 VAL A C 1
ATOM 1497 O O . VAL A 1 211 ? 11.487 -2.978 -6.000 1.00 98.00 211 VAL A O 1
ATOM 1500 N N . SER A 1 212 ? 12.207 -1.866 -7.830 1.00 97.06 212 SER A N 1
ATOM 1501 C CA . SER A 1 212 ? 11.022 -1.056 -8.072 1.00 97.06 212 SER A CA 1
ATOM 1502 C C . SER A 1 212 ? 10.308 -1.511 -9.334 1.00 97.06 212 SER A C 1
ATOM 1504 O O . SER A 1 212 ? 10.942 -1.984 -10.295 1.00 97.06 212 SER A O 1
ATOM 1506 N N . VAL A 1 213 ? 8.979 -1.486 -9.292 1.00 98.12 213 VAL A N 1
ATOM 1507 C CA . VAL A 1 213 ? 8.116 -1.912 -10.392 1.00 98.12 213 VAL A CA 1
ATOM 1508 C C . VAL A 1 213 ? 6.916 -0.982 -10.481 1.00 98.12 213 VAL A C 1
ATOM 1510 O O . VAL A 1 213 ? 5.985 -1.123 -9.701 1.00 98.12 213 VAL A O 1
ATOM 1513 N N . ASP A 1 214 ? 6.891 -0.157 -11.519 1.00 97.50 214 ASP A N 1
ATOM 1514 C CA . ASP A 1 214 ? 5.825 0.811 -11.747 1.00 97.50 214 ASP A CA 1
ATOM 1515 C C . ASP A 1 214 ? 5.017 0.422 -12.986 1.00 97.50 214 ASP A C 1
ATOM 1517 O O . ASP A 1 214 ? 5.507 0.464 -14.119 1.00 97.50 214 ASP A O 1
ATOM 1521 N N . GLU A 1 215 ? 3.753 0.043 -12.801 1.00 97.12 215 GLU A N 1
ATOM 1522 C CA . GLU A 1 215 ? 2.826 -0.288 -13.881 1.00 97.12 215 GLU A CA 1
ATOM 1523 C C . GLU A 1 215 ? 1.686 0.743 -13.976 1.00 97.12 215 GLU A C 1
ATOM 1525 O O . GLU A 1 215 ? 0.787 0.781 -13.139 1.00 97.12 215 GLU A O 1
ATOM 1530 N N . GLY A 1 216 ? 1.612 1.537 -15.055 1.00 95.06 216 GLY A N 1
ATOM 1531 C CA . GLY A 1 216 ? 0.443 2.408 -15.244 1.00 95.06 216 GLY A CA 1
ATOM 1532 C C . GLY A 1 216 ? 0.582 3.670 -16.095 1.00 95.06 216 GLY A C 1
ATOM 1533 O O . GLY A 1 216 ? 1.330 3.724 -17.071 1.00 95.06 216 GLY A O 1
ATOM 1534 N N . GLU A 1 217 ? -0.237 4.685 -15.799 1.00 95.38 217 GLU A N 1
ATOM 1535 C CA . GLU A 1 217 ? -0.183 5.996 -16.466 1.00 95.38 217 GLU A CA 1
ATOM 1536 C C . GLU A 1 217 ? 0.338 7.057 -15.493 1.00 95.38 217 GLU A C 1
ATOM 1538 O O . GLU A 1 217 ? -0.359 7.438 -14.554 1.00 95.38 217 GLU A O 1
ATOM 1543 N N . GLY A 1 218 ? 1.530 7.611 -15.718 1.00 96.19 218 GLY A N 1
ATOM 1544 C CA . GLY A 1 218 ? 2.095 8.454 -14.670 1.00 96.19 218 GLY A CA 1
ATOM 1545 C C . GLY A 1 218 ? 3.493 9.002 -14.873 1.00 96.19 218 GLY A C 1
ATOM 1546 O O . GLY A 1 218 ? 3.987 9.187 -15.993 1.00 96.19 218 GLY A O 1
ATOM 1547 N N . VAL A 1 219 ? 4.086 9.359 -13.740 1.00 97.56 219 VAL A N 1
ATOM 1548 C CA . VAL A 1 219 ? 5.504 9.675 -13.615 1.00 97.56 219 VAL A CA 1
ATOM 1549 C C . VAL A 1 219 ? 6.094 8.728 -12.589 1.00 97.56 219 VAL A C 1
ATOM 1551 O O . VAL A 1 219 ? 5.644 8.777 -11.455 1.00 97.56 219 VAL A O 1
ATOM 1554 N N . SER A 1 220 ? 7.109 7.981 -12.982 1.00 96.44 220 SER A N 1
ATOM 1555 C CA . SER A 1 220 ? 7.916 7.153 -12.101 1.00 96.44 220 SER A CA 1
ATOM 1556 C C . SER A 1 220 ? 9.288 7.769 -11.886 1.00 96.44 220 SER A C 1
ATOM 1558 O O . SER A 1 220 ? 9.861 8.404 -12.791 1.00 96.44 220 SER A O 1
ATOM 1560 N N . VAL A 1 221 ? 9.775 7.680 -10.653 1.00 97.69 221 VAL A N 1
ATOM 1561 C CA . VAL A 1 221 ? 11.083 8.191 -10.248 1.00 97.69 221 VAL A CA 1
ATOM 1562 C C . VAL A 1 221 ? 11.750 7.184 -9.327 1.00 97.69 221 VAL A C 1
ATOM 1564 O O . VAL A 1 221 ? 11.374 7.072 -8.171 1.00 97.69 221 VAL A O 1
ATOM 1567 N N . ASP A 1 222 ? 12.808 6.561 -9.821 1.00 97.06 222 ASP A N 1
ATOM 1568 C CA . ASP A 1 222 ? 13.612 5.588 -9.096 1.00 97.06 222 ASP A CA 1
ATOM 1569 C C . ASP A 1 222 ? 14.977 6.178 -8.745 1.00 97.06 222 ASP A C 1
ATOM 1571 O O . ASP A 1 222 ? 15.797 6.444 -9.628 1.00 97.06 222 ASP A O 1
ATOM 1575 N N . GLU A 1 223 ? 15.279 6.361 -7.462 1.00 96.38 223 GLU A N 1
ATOM 1576 C CA . GLU A 1 223 ? 16.590 6.800 -6.985 1.00 96.38 223 GLU A CA 1
ATOM 1577 C C . GLU A 1 223 ? 17.267 5.724 -6.116 1.00 96.38 223 GLU A C 1
ATOM 1579 O O . GLU A 1 223 ? 16.885 5.494 -4.973 1.00 96.38 223 GLU A O 1
ATOM 1584 N N . GLY A 1 224 ? 18.369 5.113 -6.578 1.00 94.38 224 GLY A N 1
ATOM 1585 C CA . GLY A 1 224 ? 19.160 4.241 -5.696 1.00 94.38 224 GLY A CA 1
ATOM 1586 C C . GLY A 1 224 ? 19.973 3.105 -6.320 1.00 94.38 224 GLY A C 1
ATOM 1587 O O . GLY A 1 224 ? 20.515 3.217 -7.420 1.00 94.38 224 GLY A O 1
ATOM 1588 N N . GLU A 1 225 ? 20.180 2.022 -5.563 1.00 94.69 225 GLU A N 1
ATOM 1589 C CA . GLU A 1 225 ? 20.911 0.835 -6.034 1.00 94.69 225 GLU A CA 1
ATOM 1590 C C . GLU A 1 225 ? 19.942 -0.328 -6.265 1.00 94.69 225 GLU A C 1
ATOM 1592 O O . GLU A 1 225 ? 19.411 -0.894 -5.313 1.00 94.69 225 GLU A O 1
ATOM 1597 N N . GLY A 1 226 ? 19.736 -0.760 -7.511 1.00 95.62 226 GLY A N 1
ATOM 1598 C CA . GLY A 1 226 ? 18.661 -1.725 -7.722 1.00 95.62 226 GLY A CA 1
ATOM 1599 C C . GLY A 1 226 ? 18.337 -2.138 -9.144 1.00 95.62 226 GLY A C 1
ATOM 1600 O O . GLY A 1 226 ? 19.166 -2.097 -10.064 1.00 95.62 226 GLY A O 1
ATOM 1601 N N . VAL A 1 227 ? 17.115 -2.636 -9.280 1.00 96.94 227 VAL A N 1
ATOM 1602 C CA . VAL A 1 227 ? 16.460 -2.885 -10.559 1.00 96.94 227 VAL A CA 1
ATOM 1603 C C . VAL A 1 227 ? 15.174 -2.081 -10.579 1.00 96.94 227 VAL A C 1
ATOM 1605 O O . VAL A 1 227 ? 14.331 -2.354 -9.742 1.00 96.94 227 VAL A O 1
ATOM 1608 N N . SER A 1 228 ? 15.027 -1.202 -11.555 1.00 95.62 228 SER A N 1
ATOM 1609 C CA . SER A 1 228 ? 13.785 -0.497 -11.843 1.00 95.62 228 SER A CA 1
ATOM 1610 C C . SER A 1 228 ? 13.125 -1.068 -13.090 1.00 95.62 228 SER A C 1
ATOM 1612 O O . SER A 1 228 ? 13.801 -1.495 -14.046 1.00 95.62 228 SER A O 1
ATOM 1614 N N . VAL A 1 229 ? 11.800 -1.165 -13.049 1.00 96.88 229 VAL A N 1
ATOM 1615 C CA . VAL A 1 229 ? 10.975 -1.656 -14.149 1.00 96.88 229 VAL A CA 1
ATOM 1616 C C . VAL A 1 229 ? 9.752 -0.765 -14.291 1.00 96.88 229 VAL A C 1
ATOM 1618 O O . VAL A 1 229 ? 8.838 -0.853 -13.487 1.00 96.88 229 VAL A O 1
ATOM 1621 N N . ASP A 1 230 ? 9.702 -0.013 -15.382 1.00 96.38 230 ASP A N 1
ATOM 1622 C CA . ASP A 1 230 ? 8.582 0.852 -15.727 1.00 96.38 230 ASP A CA 1
ATOM 1623 C C . ASP A 1 230 ? 7.777 0.260 -16.883 1.00 96.38 230 ASP A C 1
ATOM 1625 O O . ASP A 1 230 ? 8.284 0.130 -18.004 1.00 96.38 230 ASP A O 1
ATOM 1629 N N . GLU A 1 231 ? 6.503 -0.057 -16.662 1.00 95.19 231 GLU A N 1
ATOM 1630 C CA . GLU A 1 231 ? 5.571 -0.492 -17.702 1.00 95.19 231 GLU A CA 1
ATOM 1631 C C . GLU A 1 231 ? 4.383 0.478 -17.829 1.00 95.19 231 GLU A C 1
ATOM 1633 O O . GLU A 1 231 ? 3.459 0.469 -17.021 1.00 95.19 231 GLU A O 1
ATOM 1638 N N . GLY A 1 232 ? 4.313 1.301 -18.885 1.00 93.50 232 GLY A N 1
ATOM 1639 C CA . GLY A 1 232 ? 3.223 2.284 -18.915 1.00 93.50 232 GLY A CA 1
ATOM 1640 C C . GLY A 1 232 ? 3.200 3.382 -19.971 1.00 93.50 232 GLY A C 1
ATOM 1641 O O . GLY A 1 232 ? 3.983 3.422 -20.924 1.00 93.50 232 GLY A O 1
ATOM 1642 N N . GLU A 1 233 ? 2.246 4.304 -19.819 1.00 93.12 233 GLU A N 1
ATOM 1643 C CA . GLU A 1 233 ? 2.242 5.582 -20.541 1.00 93.12 233 GLU A CA 1
ATOM 1644 C C . GLU A 1 233 ? 2.718 6.697 -19.605 1.00 93.12 233 GLU A C 1
ATOM 1646 O O . GLU A 1 233 ? 2.009 7.075 -18.676 1.00 93.12 233 GLU A O 1
ATOM 1651 N N . GLY A 1 234 ? 3.891 7.288 -19.846 1.00 94.38 234 GLY A N 1
ATOM 1652 C CA . GLY A 1 234 ? 4.417 8.193 -18.827 1.00 94.38 234 GLY A CA 1
ATOM 1653 C C . GLY A 1 234 ? 5.795 8.787 -19.041 1.00 94.38 234 GLY A C 1
ATOM 1654 O O . GLY A 1 234 ? 6.304 8.925 -20.163 1.00 94.38 234 GLY A O 1
ATOM 1655 N N . VAL A 1 235 ? 6.360 9.226 -17.924 1.00 95.31 235 VAL A N 1
ATOM 1656 C CA . VAL A 1 235 ? 7.757 9.631 -17.805 1.00 95.31 235 VAL A CA 1
ATOM 1657 C C . VAL A 1 235 ? 8.398 8.768 -16.735 1.00 95.31 235 VAL A C 1
ATOM 1659 O O . VAL A 1 235 ? 7.952 8.861 -15.604 1.00 95.31 235 VAL A O 1
ATOM 1662 N N . SER A 1 236 ? 9.447 8.040 -17.090 1.00 94.56 236 SER A N 1
ATOM 1663 C CA . SER A 1 236 ? 10.302 7.323 -16.147 1.00 94.56 236 SER A CA 1
ATOM 1664 C C . SER A 1 236 ? 11.627 8.050 -15.963 1.00 94.56 236 SER A C 1
ATOM 1666 O O . SER A 1 236 ? 12.182 8.644 -16.909 1.00 94.56 236 SER A O 1
ATOM 1668 N N . VAL A 1 237 ? 12.109 8.082 -14.726 1.00 95.88 237 VAL A N 1
ATOM 1669 C CA . VAL A 1 237 ? 13.382 8.693 -14.350 1.00 95.88 237 VAL A CA 1
ATOM 1670 C C . VAL A 1 237 ? 14.123 7.766 -13.400 1.00 95.88 237 VAL A C 1
ATOM 1672 O O . VAL A 1 237 ? 13.773 7.688 -12.235 1.00 95.88 237 VAL A O 1
ATOM 1675 N N . ASP A 1 238 ? 15.211 7.180 -13.883 1.00 95.75 238 ASP A N 1
ATOM 1676 C CA . ASP A 1 238 ? 16.091 6.315 -13.105 1.00 95.75 238 ASP A CA 1
ATOM 1677 C C . ASP A 1 238 ? 17.392 7.036 -12.752 1.00 95.75 238 ASP A C 1
ATOM 1679 O O . ASP A 1 238 ? 18.208 7.334 -13.634 1.00 95.75 238 ASP A O 1
ATOM 1683 N N . GLU A 1 239 ? 17.656 7.276 -11.472 1.00 94.00 239 GLU A N 1
ATOM 1684 C CA . GLU A 1 239 ? 18.921 7.811 -10.976 1.00 94.00 239 GLU A CA 1
ATOM 1685 C C . GLU A 1 239 ? 19.640 6.803 -10.064 1.00 94.00 239 GLU A C 1
ATOM 1687 O O . GLU A 1 239 ? 19.264 6.599 -8.915 1.00 94.00 239 GLU A O 1
ATOM 1692 N N . GLY A 1 240 ? 20.751 6.195 -10.507 1.00 92.44 240 GLY A N 1
ATOM 1693 C CA . GLY A 1 240 ? 21.432 5.245 -9.618 1.00 92.44 240 GLY A CA 1
ATOM 1694 C C . GLY A 1 240 ? 22.429 4.240 -10.191 1.00 92.44 240 GLY A C 1
ATOM 1695 O O . GLY A 1 240 ? 22.950 4.371 -11.303 1.00 92.44 240 GLY A O 1
ATOM 1696 N N . GLU A 1 241 ? 22.759 3.227 -9.384 1.00 91.75 241 GLU A N 1
ATOM 1697 C CA . GLU A 1 241 ? 23.564 2.075 -9.807 1.00 91.75 241 GLU A CA 1
ATOM 1698 C C . GLU A 1 241 ? 22.660 0.854 -9.998 1.00 91.75 241 GLU A C 1
ATOM 1700 O O . GLU A 1 241 ? 22.174 0.278 -9.031 1.00 91.75 241 GLU A O 1
ATOM 1705 N N . GLY A 1 242 ? 22.453 0.394 -11.235 1.00 93.44 242 GLY A N 1
ATOM 1706 C CA . GLY A 1 242 ? 21.435 -0.637 -11.417 1.00 93.44 242 GLY A CA 1
ATOM 1707 C C . GLY A 1 242 ? 21.149 -1.109 -12.829 1.00 93.44 242 GLY A C 1
ATOM 1708 O O . GLY A 1 242 ? 21.965 -0.996 -13.756 1.00 93.44 242 GLY A O 1
ATOM 1709 N N . VAL A 1 243 ? 19.979 -1.721 -12.962 1.00 93.81 243 VAL A N 1
ATOM 1710 C CA . VAL A 1 243 ? 19.369 -2.075 -14.241 1.00 93.81 243 VAL A CA 1
ATOM 1711 C C . VAL A 1 243 ? 18.031 -1.361 -14.327 1.00 93.81 243 VAL A C 1
ATOM 1713 O O . VAL A 1 243 ? 17.189 -1.654 -13.497 1.00 93.81 243 VAL A O 1
ATOM 1716 N N . SER A 1 244 ? 17.844 -0.530 -15.345 1.00 93.06 244 SER A N 1
ATOM 1717 C CA . SER A 1 244 ? 16.548 0.058 -15.675 1.00 93.06 244 SER A CA 1
AT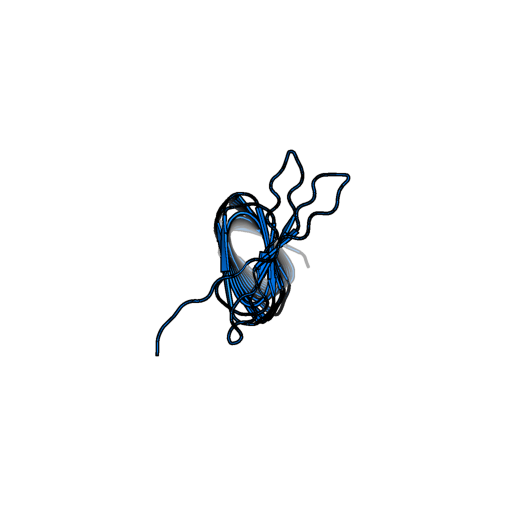OM 1718 C C . SER A 1 244 ? 15.943 -0.625 -16.896 1.00 93.06 244 SER A C 1
ATOM 1720 O O . SER A 1 244 ? 16.653 -0.994 -17.854 1.00 93.06 244 SER A O 1
ATOM 1722 N N . VAL A 1 245 ? 14.637 -0.860 -16.842 1.00 94.69 245 VAL A N 1
ATOM 1723 C CA . VAL A 1 245 ? 13.858 -1.454 -17.927 1.00 94.69 245 VAL A CA 1
ATOM 1724 C C . VAL A 1 245 ? 12.593 -0.636 -18.141 1.00 94.69 245 VAL A C 1
ATOM 1726 O O . VAL A 1 245 ? 11.678 -0.729 -17.342 1.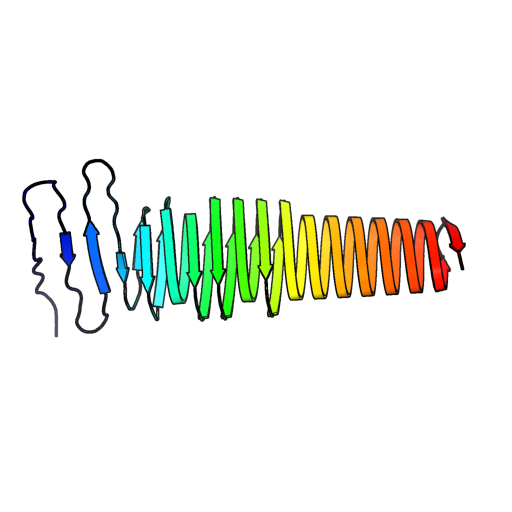00 94.69 245 VAL A O 1
ATOM 1729 N N . ASP A 1 246 ? 12.513 0.060 -19.272 1.00 94.31 246 ASP A N 1
ATOM 1730 C CA . ASP A 1 246 ? 11.313 0.784 -19.686 1.00 94.31 246 ASP A CA 1
ATOM 1731 C C . ASP A 1 246 ? 10.562 0.025 -20.788 1.00 94.31 246 ASP A C 1
ATOM 1733 O O . ASP A 1 246 ? 11.096 -0.236 -21.881 1.00 94.31 246 ASP A O 1
ATOM 1737 N N . GLU A 1 247 ? 9.280 -0.246 -20.571 1.00 92.31 247 GLU A N 1
ATOM 1738 C CA . GLU A 1 247 ? 8.340 -0.703 -21.588 1.00 92.31 247 GLU A CA 1
ATOM 1739 C C . GLU A 1 247 ? 7.126 0.242 -21.668 1.00 92.31 247 GLU A C 1
ATOM 1741 O O . GLU A 1 247 ? 6.417 0.466 -20.702 1.00 92.31 247 GLU A O 1
ATOM 1746 N N . GLY A 1 248 ? 6.810 0.779 -22.853 1.00 91.00 248 GLY A N 1
ATOM 1747 C CA . GLY A 1 248 ? 5.566 1.545 -23.037 1.00 91.00 248 GLY A CA 1
ATOM 1748 C C . GLY A 1 248 ? 5.668 2.785 -23.921 1.00 91.00 248 GLY A C 1
ATOM 1749 O O . GLY A 1 248 ? 6.528 2.865 -24.799 1.00 91.00 248 GLY A O 1
ATOM 1750 N N . GLU A 1 249 ? 4.739 3.733 -23.780 1.00 88.62 249 GLU A N 1
ATOM 1751 C CA . GLU A 1 249 ? 4.739 4.990 -24.547 1.00 88.62 249 GLU A CA 1
ATOM 1752 C C . GLU A 1 249 ? 5.156 6.155 -23.644 1.00 88.62 249 GLU A C 1
ATOM 1754 O O . GLU A 1 249 ? 4.377 6.623 -22.822 1.00 88.62 249 GLU A O 1
ATOM 1759 N N . GLY A 1 250 ? 6.365 6.694 -23.819 1.00 91.38 250 GLY A N 1
ATOM 1760 C CA . GLY A 1 250 ? 6.826 7.694 -22.859 1.00 91.38 250 GLY A CA 1
ATOM 1761 C C . GLY A 1 250 ? 8.162 8.363 -23.132 1.00 91.38 250 GLY A C 1
ATOM 1762 O O . GLY A 1 250 ? 8.706 8.359 -24.246 1.00 91.38 250 GLY A O 1
ATOM 1763 N N . VAL A 1 251 ? 8.665 9.016 -22.093 1.00 91.94 251 VAL A N 1
ATOM 1764 C CA . VAL A 1 251 ? 10.024 9.549 -22.031 1.00 91.94 251 VAL A CA 1
ATOM 1765 C C . VAL A 1 251 ? 10.726 8.867 -20.876 1.00 91.94 251 VAL A C 1
ATOM 1767 O O . VAL A 1 251 ? 10.314 9.092 -19.751 1.00 91.94 251 VAL A O 1
ATOM 1770 N N . SER A 1 252 ? 11.805 8.152 -21.159 1.00 91.75 252 SER A N 1
ATOM 1771 C CA . SER A 1 252 ? 12.666 7.598 -20.125 1.00 91.75 252 SER A CA 1
ATOM 1772 C C . SER A 1 252 ? 13.973 8.367 -20.011 1.00 91.75 252 SER A C 1
ATOM 1774 O O . SER A 1 252 ? 14.535 8.859 -21.010 1.00 91.75 252 SER A O 1
ATOM 1776 N N . VAL A 1 253 ? 14.438 8.537 -18.779 1.00 93.62 253 VAL A N 1
ATOM 1777 C CA . VAL A 1 253 ? 15.673 9.240 -18.442 1.00 93.62 253 VAL A CA 1
ATOM 1778 C C . VAL A 1 253 ? 16.480 8.388 -17.474 1.00 93.62 253 VAL A C 1
ATOM 1780 O O . VAL A 1 253 ? 16.147 8.346 -16.306 1.00 93.62 253 VAL A O 1
ATOM 1783 N N . ASP A 1 254 ? 17.595 7.819 -17.935 1.00 93.50 254 ASP A N 1
ATOM 1784 C CA . ASP A 1 254 ? 18.542 7.144 -17.043 1.00 93.50 254 ASP A CA 1
ATOM 1785 C C . ASP A 1 254 ? 19.731 8.059 -16.736 1.00 93.50 254 ASP A C 1
ATOM 1787 O O . ASP A 1 254 ? 20.459 8.476 -17.652 1.00 93.50 254 ASP A O 1
ATOM 1791 N N . GLU A 1 255 ? 20.017 8.306 -15.464 1.00 91.62 255 GLU A N 1
ATOM 1792 C CA . GLU A 1 255 ? 21.254 8.918 -14.987 1.00 91.62 255 GLU A CA 1
ATOM 1793 C C . GLU A 1 255 ? 21.989 7.975 -14.017 1.00 91.62 255 GLU A C 1
ATOM 1795 O O . GLU A 1 255 ? 21.592 7.793 -12.876 1.00 91.62 255 GLU A O 1
ATOM 1800 N N . GLY A 1 256 ? 23.138 7.411 -14.409 1.00 88.75 256 GLY A N 1
ATOM 1801 C CA . GLY A 1 256 ? 23.913 6.608 -13.453 1.00 88.75 256 GLY A CA 1
ATOM 1802 C C . GLY A 1 256 ? 24.852 5.556 -14.032 1.00 88.75 256 GLY A C 1
ATOM 1803 O O . GLY A 1 256 ? 25.170 5.545 -15.226 1.00 88.75 256 GLY A O 1
ATOM 1804 N N . GLU A 1 257 ? 25.359 4.677 -13.162 1.00 83.94 257 GLU A N 1
ATOM 1805 C CA . GLU A 1 257 ? 26.200 3.541 -13.559 1.00 83.94 257 GLU A CA 1
ATOM 1806 C C . GLU A 1 257 ? 25.346 2.271 -13.670 1.00 83.94 257 GLU A C 1
ATOM 1808 O O . GLU A 1 257 ? 25.168 1.540 -12.705 1.00 83.94 257 GLU A O 1
ATOM 1813 N N . GLY A 1 258 ? 24.866 1.952 -14.874 1.00 87.38 258 GLY A N 1
ATOM 1814 C CA . GLY A 1 258 ? 23.955 0.819 -15.025 1.00 87.38 258 GLY A CA 1
ATOM 1815 C C . GLY A 1 258 ? 23.811 0.254 -16.431 1.00 87.38 258 GLY A C 1
ATOM 1816 O O . GLY A 1 258 ? 24.582 0.555 -17.354 1.00 87.38 258 GLY A O 1
ATOM 1817 N N . VAL A 1 259 ? 22.830 -0.633 -16.574 1.00 89.50 259 VAL A N 1
ATOM 1818 C CA . VAL A 1 259 ? 22.349 -1.141 -17.861 1.00 89.50 259 VAL A CA 1
ATOM 1819 C C . VAL A 1 259 ? 20.918 -0.671 -18.042 1.00 89.50 259 VAL A C 1
ATOM 1821 O O . VAL A 1 259 ? 20.064 -1.158 -17.322 1.00 89.50 259 VAL A O 1
ATOM 1824 N N . SER A 1 260 ? 20.669 0.160 -19.050 1.00 89.81 260 SER A N 1
ATOM 1825 C CA . SER A 1 260 ? 19.308 0.530 -19.422 1.00 89.81 260 SER A CA 1
ATOM 1826 C C . SER A 1 260 ? 18.809 -0.201 -20.661 1.00 89.81 260 SER A C 1
ATOM 1828 O O . SER A 1 260 ? 19.568 -0.478 -21.613 1.00 89.81 260 SER A O 1
ATOM 1830 N N . VAL A 1 261 ? 17.529 -0.564 -20.629 1.00 91.75 261 VAL A N 1
ATOM 1831 C CA . VAL A 1 261 ? 16.807 -1.242 -21.703 1.00 91.75 261 VAL A CA 1
ATOM 1832 C C . VAL A 1 261 ? 15.473 -0.537 -21.924 1.00 91.75 261 VAL A C 1
ATOM 1834 O O . VAL A 1 261 ? 14.582 -0.662 -21.112 1.00 91.75 261 VAL A O 1
ATOM 1837 N N . ASP A 1 262 ? 15.326 0.116 -23.074 1.00 91.06 262 ASP A N 1
ATOM 1838 C CA . ASP A 1 262 ? 14.066 0.731 -23.515 1.00 91.06 262 ASP A CA 1
ATOM 1839 C C . ASP A 1 262 ? 13.466 -0.106 -24.657 1.00 91.06 262 ASP A C 1
ATOM 1841 O O . ASP A 1 262 ? 14.049 -0.193 -25.754 1.00 91.06 262 ASP A O 1
ATOM 1845 N N . GLU A 1 263 ? 12.335 -0.770 -24.401 1.00 87.69 263 GLU A N 1
ATOM 1846 C CA . GLU A 1 263 ? 11.529 -1.477 -25.412 1.00 87.69 263 GLU A CA 1
ATOM 1847 C C . GLU A 1 263 ? 10.274 -0.678 -25.840 1.00 87.69 263 GLU A C 1
ATOM 1849 O O . GLU A 1 263 ? 9.489 -1.157 -26.670 1.00 87.69 263 GLU A O 1
ATOM 1854 N N . GLY A 1 264 ? 10.127 0.564 -25.363 1.00 80.25 264 GLY A N 1
ATOM 1855 C CA . GLY A 1 264 ? 8.987 1.442 -25.615 1.00 80.25 264 GLY A CA 1
ATOM 1856 C C . GLY A 1 264 ? 8.948 2.189 -26.960 1.00 80.25 264 GLY A C 1
ATOM 1857 O O . GLY A 1 264 ? 9.921 2.321 -27.712 1.00 80.25 264 GLY A O 1
ATOM 1858 N N . GLU A 1 265 ? 7.773 2.735 -27.285 1.00 74.12 265 GLU A N 1
ATOM 1859 C CA . GLU A 1 265 ? 7.580 3.733 -28.343 1.00 74.12 265 GLU A CA 1
ATOM 1860 C C . GLU A 1 265 ? 7.767 5.135 -27.731 1.00 74.12 265 GLU A C 1
ATOM 1862 O O . GLU A 1 265 ? 6.818 5.893 -27.541 1.00 74.12 265 GLU A O 1
ATOM 1867 N N . GLY A 1 266 ? 9.016 5.490 -27.418 1.00 77.06 266 GLY A N 1
ATOM 1868 C CA . GLY A 1 266 ? 9.328 6.685 -26.633 1.00 77.06 266 GLY A CA 1
ATOM 1869 C C . GLY A 1 266 ? 10.616 7.407 -27.019 1.00 77.06 266 GLY A C 1
ATOM 1870 O O . GLY A 1 266 ? 11.183 7.225 -28.107 1.00 77.06 266 GLY A O 1
ATOM 1871 N N . SER A 1 267 ? 11.066 8.302 -26.140 1.00 84.31 267 SER A N 1
ATOM 1872 C CA . SER A 1 267 ? 12.409 8.877 -26.217 1.00 84.31 267 SER A CA 1
ATOM 1873 C C . SER A 1 267 ? 13.219 8.558 -24.971 1.00 84.31 267 SER A C 1
ATOM 1875 O O . SER A 1 267 ? 12.961 9.155 -23.937 1.00 84.31 267 SER A O 1
ATOM 1877 N N . LEU A 1 268 ? 14.257 7.744 -25.144 1.00 87.62 268 LEU A N 1
ATOM 1878 C CA . LEU A 1 268 ? 15.272 7.468 -24.133 1.00 87.62 268 LEU A CA 1
ATOM 1879 C C . LEU A 1 268 ? 16.350 8.565 -24.071 1.00 87.62 268 LEU A C 1
ATOM 1881 O O . LEU A 1 268 ? 16.944 8.943 -25.100 1.00 87.62 268 LEU A O 1
ATOM 1885 N N . VAL A 1 269 ? 16.659 9.037 -22.864 1.00 89.75 269 VAL A N 1
ATOM 1886 C CA . VAL A 1 269 ? 17.779 9.935 -22.557 1.00 89.75 269 VAL A CA 1
ATOM 1887 C C . VAL A 1 269 ? 18.709 9.268 -21.546 1.00 89.75 269 VAL A C 1
ATOM 1889 O O . VAL A 1 269 ? 18.411 9.237 -20.371 1.00 89.75 269 VAL A O 1
ATOM 1892 N N . VAL A 1 270 ? 19.887 8.827 -21.997 1.00 86.25 270 VAL A N 1
ATOM 1893 C CA . VAL A 1 270 ? 20.912 8.256 -21.103 1.00 86.25 270 VAL A CA 1
ATOM 1894 C C . VAL A 1 270 ? 21.999 9.287 -20.796 1.00 86.25 270 VAL A C 1
ATOM 1896 O O . VAL A 1 270 ? 22.716 9.742 -21.707 1.00 86.25 270 VAL A O 1
ATOM 1899 N N . CYS A 1 271 ? 22.152 9.622 -19.521 1.00 80.56 271 CYS A N 1
ATOM 1900 C CA . CYS A 1 271 ? 23.204 10.447 -18.941 1.00 80.56 271 CYS A CA 1
ATOM 1901 C C . CYS A 1 271 ? 24.185 9.563 -18.149 1.00 80.56 271 CYS A C 1
ATOM 1903 O O . CYS A 1 271 ? 23.796 8.648 -17.440 1.00 80.56 271 CYS A O 1
ATOM 1905 N N . GLY A 1 272 ? 25.490 9.822 -18.276 1.00 68.88 272 GLY A N 1
ATOM 1906 C CA . GLY A 1 272 ? 26.529 9.064 -17.565 1.00 68.88 272 GLY A CA 1
ATOM 1907 C C . GLY A 1 272 ? 27.822 9.835 -17.395 1.00 68.88 272 GLY A C 1
ATOM 1908 O O . GLY A 1 272 ? 27.835 11.063 -17.667 1.00 68.88 272 GLY A O 1
#

Secondary structure (DSSP, 8-state):
--------EEEE-SSS--EEEEEE--SSS-BEEEEEEETTEEE-B--BSSS---EEEEE--EESSEE--EEEEEE--EEEEEE--EEEEEE--EEEEEE--EEEEEE--EEEEEE--EEEEEE--EEEEEE--EEEEEE--EEEEEE--EEEEEE--EEEEEE--EEEEEE--EEEEEE--EEEEEE--EEEEEEEEEEEEEEEEEEEEEEEEEEEEEEEEEEEEEEEEEEEEEEEEEEEEEEEEEEEEEEEEEEEEEEEEE-SSSEEEEE-

Organism: Oryzias latipes (NCBI:txid8090)

InterPro domains:
  IPR053118 Host-Pathogen Interaction Adhesin/Serine-rich [PTHR36144] (142-264)